Protein AF-A0A094HUU3-F1 (afdb_monomer_lite)

Sequence (252 aa):
MIAAQILAAASLLFASRASAADTISKGSGFGTYYYDIAQVDACGTSFSAQNQGTVMCSHTGVLPLTEINSNNIVAMNNTELRADLAQYCGKRVVVSVDGVKSDLPLFIGDGCQRCGSGDANAKTWNAQGAPGLDFSYSVLNELAGDTAITRAAHLSNEDQSVNDIHDILKAYYKVALKRYMDNVVLQAVERIYMGSIVPVRAISPEYVGTLSDTELADIAAESYASSSTRAKIGYKLQRLNKALNLVETIPI

Foldseek 3Di:
DDDDDDDDDDDPPPPPPPDPPDDLDDADWDEAAQADLVCQDDPNDGRVVVQQAFAPLDPDDTDRVNRVVDQQEKAAAQVVCVVDVPSAFQDFDWDDDPNRIDPRRHGHTHHDNQLPADDRPDPDDDPNHINYMYGHPVVVCVNVVNCPVVVVVPDDPVRVVVVVVVVVVVVVVVVVVVVVVVCCCVVPCCPPDVHPDHDVCCDDPVNVVPDDPVRCCVVPNDDPVRVVVVVVVVVVVVVVVVVVVVVVPDDD

Structure (mmCIF, N/CA/C/O backbone):
data_AF-A0A094HUU3-F1
#
_entry.id   AF-A0A094HUU3-F1
#
loop_
_atom_site.group_PDB
_atom_site.id
_atom_site.type_symbol
_atom_site.label_atom_id
_atom_site.label_alt_id
_atom_site.label_comp_id
_atom_site.label_asym_id
_atom_site.label_entity_id
_atom_site.label_seq_id
_atom_site.pdbx_PDB_ins_code
_atom_site.Cartn_x
_atom_site.Cartn_y
_atom_site.Cartn_z
_atom_site.occupancy
_atom_site.B_iso_or_equiv
_atom_site.auth_seq_id
_atom_site.auth_comp_id
_atom_site.auth_asym_id
_atom_site.auth_atom_id
_atom_site.pdbx_PDB_model_num
ATOM 1 N N . MET A 1 1 ? 75.808 -22.638 1.536 1.00 33.62 1 MET A N 1
ATOM 2 C CA . MET A 1 1 ? 75.222 -23.068 0.245 1.00 33.62 1 MET A CA 1
ATOM 3 C C . MET A 1 1 ? 74.141 -24.090 0.575 1.00 33.62 1 MET A C 1
ATOM 5 O O . MET A 1 1 ? 74.488 -25.163 1.035 1.00 33.62 1 MET A O 1
ATOM 9 N N . ILE A 1 2 ? 72.926 -23.620 0.871 1.00 37.91 2 ILE A N 1
ATOM 10 C CA . ILE A 1 2 ? 71.732 -23.579 -0.006 1.00 37.91 2 ILE A CA 1
ATOM 11 C C . ILE A 1 2 ? 71.258 -24.980 -0.412 1.00 37.91 2 ILE A C 1
ATOM 13 O O . ILE A 1 2 ? 71.886 -25.609 -1.252 1.00 37.91 2 ILE A O 1
ATOM 17 N N . ALA A 1 3 ? 70.096 -25.383 0.106 1.00 34.97 3 ALA A N 1
ATOM 18 C CA . ALA A 1 3 ? 68.936 -25.712 -0.727 1.00 34.97 3 ALA A CA 1
ATOM 19 C C . ALA A 1 3 ? 67.672 -25.726 0.147 1.00 34.97 3 ALA A C 1
ATOM 21 O O . ALA A 1 3 ? 67.509 -26.569 1.026 1.00 34.97 3 ALA A O 1
ATOM 22 N N . ALA A 1 4 ? 66.820 -24.727 -0.077 1.00 38.69 4 ALA A N 1
ATOM 23 C CA . ALA A 1 4 ? 65.506 -24.588 0.526 1.00 38.69 4 ALA A CA 1
ATOM 24 C C . ALA A 1 4 ? 64.512 -25.566 -0.120 1.00 38.69 4 ALA A C 1
ATOM 26 O O . ALA A 1 4 ? 64.556 -25.811 -1.325 1.00 38.69 4 ALA A O 1
ATOM 27 N N . GLN A 1 5 ? 63.612 -26.100 0.701 1.00 44.50 5 GLN A N 1
ATOM 28 C CA . GLN A 1 5 ? 62.452 -26.877 0.280 1.00 44.50 5 GLN A CA 1
ATOM 29 C C . GLN A 1 5 ? 61.422 -25.956 -0.389 1.00 44.50 5 GLN A C 1
ATOM 31 O O . GLN A 1 5 ? 61.137 -24.878 0.129 1.00 44.50 5 GLN A O 1
ATOM 36 N N . ILE A 1 6 ? 60.816 -26.402 -1.491 1.00 43.66 6 ILE A N 1
ATOM 37 C CA . ILE A 1 6 ? 59.579 -25.816 -2.022 1.00 43.66 6 ILE A CA 1
ATOM 38 C C . ILE A 1 6 ? 58.578 -26.953 -2.230 1.00 43.66 6 ILE A C 1
ATOM 40 O O . ILE A 1 6 ? 58.778 -27.839 -3.059 1.00 43.66 6 ILE A O 1
ATOM 44 N N . LEU A 1 7 ? 57.518 -26.922 -1.423 1.00 41.66 7 LEU A N 1
ATOM 45 C CA . LEU A 1 7 ? 56.320 -27.742 -1.554 1.00 41.66 7 LEU A CA 1
ATOM 46 C C . LEU A 1 7 ? 55.581 -27.373 -2.847 1.00 41.66 7 LEU A C 1
ATOM 48 O O . LEU A 1 7 ? 55.279 -26.204 -3.085 1.00 41.66 7 LEU A O 1
ATOM 52 N N . ALA A 1 8 ? 55.253 -28.376 -3.658 1.00 39.62 8 ALA A N 1
ATOM 53 C CA . ALA A 1 8 ? 54.350 -28.223 -4.789 1.00 39.62 8 ALA A CA 1
ATOM 54 C C . ALA A 1 8 ? 52.917 -28.010 -4.272 1.00 39.62 8 ALA A C 1
ATOM 56 O O . ALA A 1 8 ? 52.289 -28.933 -3.753 1.00 39.62 8 ALA A O 1
ATOM 57 N N . ALA A 1 9 ? 52.398 -26.790 -4.404 1.00 41.75 9 ALA A N 1
ATOM 58 C CA . ALA A 1 9 ? 50.981 -26.514 -4.224 1.00 41.75 9 ALA A CA 1
ATOM 59 C C . ALA A 1 9 ? 50.228 -26.984 -5.476 1.00 41.75 9 ALA A C 1
ATOM 61 O O . ALA A 1 9 ? 50.433 -26.462 -6.571 1.00 41.75 9 ALA A O 1
ATOM 62 N N . ALA A 1 10 ? 49.368 -27.989 -5.316 1.00 44.59 10 ALA A N 1
ATOM 63 C CA . ALA A 1 10 ? 48.417 -28.386 -6.341 1.00 44.59 10 ALA A CA 1
ATOM 64 C C . ALA A 1 10 ? 47.369 -27.276 -6.495 1.00 44.59 10 ALA A C 1
ATOM 66 O O . ALA A 1 10 ? 46.523 -27.069 -5.625 1.00 44.59 10 ALA A O 1
ATOM 67 N N . SER A 1 11 ? 47.445 -26.543 -7.600 1.00 44.28 11 SER A N 1
ATOM 68 C CA . SER A 1 11 ? 46.451 -25.549 -7.988 1.00 44.28 11 SER A CA 1
ATOM 69 C C . SER A 1 11 ? 45.116 -26.247 -8.265 1.00 44.28 11 SER A C 1
ATOM 71 O O . SER A 1 11 ? 44.925 -26.834 -9.330 1.00 44.28 11 SER A O 1
ATOM 73 N N . LEU A 1 12 ? 44.174 -26.188 -7.319 1.00 46.75 12 LEU A N 1
ATOM 74 C CA . LEU A 1 12 ? 42.768 -26.467 -7.604 1.00 46.75 12 LEU A CA 1
ATOM 75 C C . LEU A 1 12 ? 42.237 -25.353 -8.513 1.00 46.75 12 LEU A C 1
ATOM 77 O O . LEU A 1 12 ? 41.881 -24.266 -8.062 1.00 46.75 12 LEU A O 1
ATOM 81 N N . LEU A 1 13 ? 42.192 -25.632 -9.814 1.00 44.94 13 LEU A N 1
ATOM 82 C CA . LEU A 1 13 ? 41.410 -24.863 -10.771 1.00 44.94 13 LEU A CA 1
ATOM 83 C C . LEU A 1 13 ? 39.926 -25.048 -10.429 1.00 44.94 13 LEU A C 1
ATOM 85 O O . LEU A 1 13 ? 39.299 -26.027 -10.832 1.00 44.94 13 LEU A O 1
ATOM 89 N N . PHE A 1 14 ? 39.355 -24.102 -9.684 1.00 49.47 14 PHE A N 1
ATOM 90 C CA . PHE A 1 14 ? 37.909 -23.909 -9.655 1.00 49.47 14 PHE A CA 1
ATOM 91 C C . PHE A 1 14 ? 37.483 -23.440 -11.046 1.00 49.47 14 PHE A C 1
ATOM 93 O O . PHE A 1 14 ? 37.514 -22.253 -11.361 1.00 49.47 14 PHE A O 1
ATOM 100 N N . ALA A 1 15 ? 37.108 -24.388 -11.903 1.00 48.59 15 ALA A N 1
ATOM 101 C CA . ALA A 1 15 ? 36.342 -24.082 -13.096 1.00 48.59 15 ALA A CA 1
ATOM 102 C C . ALA A 1 15 ? 34.980 -23.550 -12.634 1.00 48.59 15 ALA A C 1
ATOM 104 O O . ALA A 1 15 ? 34.074 -24.316 -12.300 1.00 48.59 15 ALA A O 1
ATOM 105 N N . SER A 1 16 ? 34.846 -22.227 -12.575 1.00 47.50 16 SER A N 1
ATOM 106 C CA . SER A 1 16 ? 33.557 -21.562 -12.485 1.00 47.50 16 SER A CA 1
ATOM 107 C C . SER A 1 16 ? 32.769 -21.933 -13.736 1.00 47.50 16 SER A C 1
ATOM 109 O O . SER A 1 16 ? 32.926 -21.354 -14.809 1.00 47.50 16 SER A O 1
ATOM 111 N N . ARG A 1 17 ? 31.907 -22.946 -13.617 1.00 44.66 17 ARG A N 1
ATOM 112 C CA . ARG A 1 17 ? 30.799 -23.098 -14.552 1.00 44.66 17 ARG A CA 1
ATOM 113 C C . ARG A 1 17 ? 29.932 -21.860 -14.363 1.00 44.66 17 ARG A C 1
ATOM 115 O O . ARG A 1 17 ? 29.162 -21.780 -13.410 1.00 44.66 17 ARG A O 1
ATOM 122 N N . ALA A 1 18 ? 30.113 -20.871 -15.233 1.00 44.47 18 ALA A N 1
ATOM 123 C CA . ALA A 1 18 ? 29.123 -19.835 -15.445 1.00 44.47 18 ALA A CA 1
ATOM 124 C C . ALA A 1 18 ? 27.873 -20.548 -15.969 1.00 44.47 18 ALA A C 1
ATOM 126 O O . ALA A 1 18 ? 27.742 -20.808 -17.163 1.00 44.47 18 ALA A O 1
ATOM 127 N N . SER A 1 19 ? 27.007 -20.971 -15.051 1.00 51.38 19 SER A N 1
ATOM 128 C CA . SER A 1 19 ? 25.662 -21.405 -15.399 1.00 51.38 19 SER A CA 1
ATOM 129 C C . SER A 1 19 ? 25.018 -20.211 -16.087 1.00 51.38 19 SER A C 1
ATOM 131 O O . SER A 1 19 ? 24.965 -19.126 -15.501 1.00 51.38 19 SER A O 1
ATOM 133 N N . ALA A 1 20 ? 24.611 -20.370 -17.346 1.00 52.41 20 ALA A N 1
ATOM 134 C CA . ALA A 1 20 ? 23.770 -19.375 -17.987 1.00 52.41 20 ALA A CA 1
ATOM 135 C C . ALA A 1 20 ? 22.577 -19.149 -17.050 1.00 52.41 20 ALA A C 1
ATOM 137 O O . ALA A 1 20 ? 21.928 -20.108 -16.638 1.00 52.41 20 ALA A O 1
ATOM 138 N N . ALA A 1 21 ? 22.359 -17.908 -16.615 1.00 63.12 21 ALA A N 1
ATOM 139 C CA . ALA A 1 21 ? 21.169 -17.595 -15.844 1.00 63.12 21 ALA A CA 1
ATOM 140 C C . ALA A 1 21 ? 19.973 -17.851 -16.766 1.00 63.12 21 ALA A C 1
ATOM 142 O O . ALA A 1 21 ? 19.792 -17.128 -17.749 1.00 63.12 21 ALA A O 1
ATOM 143 N N . ASP A 1 22 ? 19.213 -18.908 -16.490 1.00 81.06 22 ASP A N 1
ATOM 144 C CA . ASP A 1 22 ? 18.046 -19.249 -17.292 1.00 81.06 22 ASP A CA 1
ATOM 145 C C . ASP A 1 22 ? 17.054 -18.084 -17.249 1.00 81.06 22 ASP A C 1
ATOM 147 O O . ASP A 1 22 ? 16.660 -17.591 -16.189 1.00 81.06 22 ASP A O 1
ATOM 151 N N . THR A 1 23 ? 16.684 -17.598 -18.433 1.00 89.12 23 THR A N 1
ATOM 152 C CA . THR A 1 23 ? 15.674 -16.549 -18.562 1.00 89.12 23 THR A CA 1
ATOM 153 C C . THR A 1 23 ? 14.310 -17.176 -18.308 1.00 89.12 23 THR A C 1
ATOM 155 O O . THR A 1 23 ? 13.785 -17.880 -19.164 1.00 89.12 23 THR A O 1
ATOM 158 N N . ILE A 1 24 ? 13.741 -16.921 -17.130 1.00 91.00 24 ILE A N 1
ATOM 159 C CA . ILE A 1 24 ? 12.441 -17.481 -16.727 1.00 91.00 24 ILE A CA 1
ATOM 160 C C . ILE A 1 24 ? 11.243 -16.756 -17.357 1.00 91.00 24 ILE A C 1
ATOM 162 O O . ILE A 1 24 ? 10.154 -17.313 -17.425 1.00 91.00 24 ILE A O 1
ATOM 166 N N . SER A 1 25 ? 11.431 -15.506 -17.791 1.00 88.81 25 SER A N 1
ATOM 167 C CA . SER A 1 25 ? 10.432 -14.700 -18.495 1.00 88.81 25 SER A CA 1
ATOM 168 C C . SER A 1 25 ? 11.117 -13.555 -19.244 1.00 88.81 25 SER A C 1
ATOM 170 O O . SER A 1 25 ? 12.156 -13.052 -18.808 1.00 88.81 25 SER A O 1
ATOM 172 N N . LYS A 1 26 ? 10.552 -13.153 -20.386 1.00 89.94 26 LYS A N 1
ATOM 173 C CA . LYS A 1 26 ? 11.024 -12.032 -21.207 1.00 89.94 26 LYS A CA 1
ATOM 174 C C . LYS A 1 26 ? 9.839 -11.377 -21.905 1.00 89.94 26 LYS A C 1
ATOM 176 O O . LYS A 1 26 ? 8.991 -12.070 -22.458 1.00 89.94 26 LYS A O 1
ATOM 181 N N . GLY A 1 27 ? 9.831 -10.050 -21.949 1.00 88.31 27 GLY A N 1
ATOM 182 C CA . GLY A 1 27 ? 8.809 -9.281 -22.647 1.00 88.31 27 GLY A CA 1
ATOM 183 C C . GLY A 1 27 ? 9.253 -7.850 -22.924 1.00 88.31 27 GLY A C 1
ATOM 184 O O . GLY A 1 27 ? 10.372 -7.456 -22.592 1.00 88.31 27 GLY A O 1
ATOM 185 N N . SER A 1 28 ? 8.359 -7.089 -23.543 1.00 87.12 28 SER A N 1
ATOM 186 C CA . SER A 1 28 ? 8.445 -5.636 -23.684 1.00 87.12 28 SER A CA 1
ATOM 187 C C . SER A 1 28 ? 7.193 -5.011 -23.088 1.00 87.12 28 SER A C 1
ATOM 189 O O . SER A 1 28 ? 6.139 -5.641 -23.082 1.00 87.12 28 SER A O 1
ATOM 191 N N . GLY A 1 29 ? 7.302 -3.777 -22.618 1.00 88.69 29 GLY A N 1
ATOM 192 C CA . GLY A 1 29 ? 6.184 -3.085 -22.002 1.00 88.69 29 GLY A CA 1
ATOM 193 C C . GLY A 1 29 ? 6.575 -1.693 -21.541 1.00 88.69 29 GLY A C 1
ATOM 194 O O . GLY A 1 29 ? 7.648 -1.190 -21.883 1.00 88.69 29 GLY A O 1
ATOM 195 N N . PHE A 1 30 ? 5.701 -1.090 -20.749 1.00 87.88 30 PHE A N 1
ATOM 196 C CA . PHE A 1 30 ? 5.912 0.239 -20.192 1.00 87.88 30 PHE A CA 1
ATOM 197 C C . PHE A 1 30 ? 6.455 0.145 -18.766 1.00 87.88 30 PHE A C 1
ATOM 199 O O . PHE A 1 30 ? 6.010 -0.686 -17.978 1.00 87.88 30 PHE A O 1
ATOM 206 N N . GLY A 1 31 ? 7.419 0.999 -18.431 1.00 89.00 31 GLY A N 1
ATOM 207 C CA . GLY A 1 31 ? 7.846 1.196 -17.049 1.00 89.00 31 GLY A CA 1
ATOM 208 C C . GLY A 1 31 ? 7.048 2.326 -16.410 1.00 89.00 31 GLY A C 1
ATOM 209 O O . GLY A 1 31 ? 6.968 3.402 -17.005 1.00 89.00 31 GLY A O 1
ATOM 210 N N . THR A 1 32 ? 6.479 2.114 -15.223 1.00 88.88 32 THR A N 1
ATOM 211 C CA . THR A 1 32 ? 5.950 3.214 -14.398 1.00 88.88 32 THR A CA 1
ATOM 212 C C . THR A 1 32 ? 6.539 3.182 -12.987 1.00 88.88 32 THR A C 1
ATOM 214 O O . THR A 1 32 ? 7.487 2.439 -12.731 1.00 88.88 32 THR A O 1
ATOM 217 N N . TYR A 1 33 ? 6.085 4.061 -12.096 1.00 91.75 33 TYR A N 1
ATOM 218 C CA . TYR A 1 33 ? 6.618 4.183 -10.740 1.00 91.75 33 TYR A CA 1
ATOM 219 C C . TYR A 1 33 ? 5.485 4.210 -9.717 1.00 91.75 33 TYR A C 1
ATOM 221 O O . TYR A 1 33 ? 4.406 4.735 -9.994 1.00 91.75 33 TYR A O 1
ATOM 229 N N . TYR A 1 34 ? 5.741 3.672 -8.524 1.00 92.31 34 TYR A N 1
ATOM 230 C CA . TYR A 1 34 ? 4.724 3.605 -7.465 1.00 92.31 34 TYR A CA 1
ATOM 231 C C . TYR A 1 34 ? 5.221 3.996 -6.069 1.00 92.31 34 TYR A C 1
ATOM 233 O O . TYR A 1 34 ? 4.403 4.272 -5.189 1.00 92.31 34 TYR A O 1
ATOM 241 N N . TYR A 1 35 ? 6.537 4.046 -5.865 1.00 95.31 35 TYR A N 1
ATOM 242 C CA . TYR A 1 35 ? 7.151 4.340 -4.574 1.00 95.31 35 TYR A CA 1
ATOM 243 C C . TYR A 1 35 ? 8.515 5.015 -4.754 1.00 95.31 35 TYR A C 1
ATOM 245 O O . TYR A 1 35 ? 9.070 5.010 -5.849 1.00 95.31 35 TYR A O 1
ATOM 253 N N . ASP A 1 36 ? 9.060 5.582 -3.683 1.00 95.81 36 ASP A N 1
ATOM 254 C CA . ASP A 1 36 ? 10.486 5.897 -3.552 1.00 95.81 36 ASP A CA 1
ATOM 255 C C . ASP A 1 36 ? 10.762 6.264 -2.094 1.00 95.81 36 ASP A C 1
ATOM 257 O O . ASP A 1 36 ? 10.096 7.139 -1.532 1.00 95.81 36 ASP A O 1
ATOM 261 N N . ILE A 1 37 ? 11.711 5.584 -1.456 1.00 94.62 37 ILE A N 1
ATOM 262 C CA . ILE A 1 37 ? 11.995 5.801 -0.029 1.00 94.62 37 ILE A CA 1
ATOM 263 C C . ILE A 1 37 ? 12.991 6.937 0.223 1.00 94.62 37 ILE A C 1
ATOM 265 O O . ILE A 1 37 ? 13.042 7.457 1.336 1.00 94.62 37 ILE A O 1
ATOM 269 N N . ALA A 1 38 ? 13.770 7.330 -0.789 1.00 93.06 38 ALA A N 1
ATOM 270 C CA . ALA A 1 38 ? 14.741 8.416 -0.689 1.00 93.06 38 ALA A CA 1
ATOM 271 C C . ALA A 1 38 ? 14.128 9.742 -1.159 1.00 93.06 38 ALA A C 1
ATOM 273 O O . ALA A 1 38 ? 14.249 10.763 -0.484 1.00 93.06 38 ALA A O 1
ATOM 274 N N . GLN A 1 39 ? 13.425 9.717 -2.291 1.00 91.94 39 GLN A N 1
ATOM 275 C CA . GLN A 1 39 ? 12.726 10.858 -2.869 1.00 91.94 39 GLN A CA 1
ATOM 276 C C . GLN A 1 39 ? 11.212 10.709 -2.688 1.00 91.94 39 GLN A C 1
ATOM 278 O O . GLN A 1 39 ? 10.471 10.446 -3.631 1.00 91.94 39 GLN A O 1
ATOM 283 N N . VAL A 1 40 ? 10.755 10.894 -1.448 1.00 90.56 40 VAL A N 1
ATOM 284 C CA . VAL A 1 40 ? 9.354 10.659 -1.060 1.00 90.56 40 VAL A CA 1
ATOM 285 C C . VAL A 1 40 ? 8.373 11.582 -1.788 1.00 90.56 40 VAL A C 1
ATOM 287 O O . VAL A 1 40 ? 7.240 11.178 -2.028 1.00 90.56 40 VAL A O 1
ATOM 290 N N . ASP A 1 41 ? 8.788 12.789 -2.170 1.00 88.88 41 ASP A N 1
ATOM 291 C CA . ASP A 1 41 ? 7.955 13.729 -2.919 1.00 88.88 41 ASP A CA 1
ATOM 292 C C . ASP A 1 41 ? 8.534 13.950 -4.326 1.00 88.88 41 ASP A C 1
ATOM 294 O O . ASP A 1 41 ? 9.639 14.475 -4.497 1.00 88.88 41 ASP A O 1
ATOM 298 N N . ALA A 1 42 ? 7.785 13.544 -5.354 1.00 82.31 42 ALA A N 1
ATOM 299 C CA . ALA A 1 42 ? 8.175 13.670 -6.757 1.00 82.31 42 ALA A CA 1
ATOM 300 C C . ALA A 1 42 ? 6.945 13.784 -7.670 1.00 82.31 42 ALA A C 1
ATOM 302 O O . ALA A 1 42 ? 5.890 13.216 -7.390 1.00 82.31 42 ALA A O 1
ATOM 303 N N . CYS A 1 43 ? 7.073 14.517 -8.783 1.00 75.50 43 CYS A N 1
ATOM 304 C CA . CYS A 1 43 ? 6.016 14.650 -9.799 1.00 75.50 43 CYS A CA 1
ATOM 305 C C . CYS A 1 43 ? 4.637 15.048 -9.227 1.00 75.50 43 CYS A C 1
ATOM 307 O O . CYS A 1 43 ? 3.614 14.476 -9.593 1.00 75.50 43 CYS A O 1
ATOM 309 N N . GLY A 1 44 ? 4.605 15.990 -8.277 1.00 75.38 44 GLY A N 1
ATOM 310 C CA . GLY A 1 44 ? 3.359 16.445 -7.640 1.00 75.38 44 GLY A CA 1
ATOM 311 C C . GLY A 1 44 ? 2.675 15.403 -6.741 1.00 75.38 44 GLY A C 1
ATOM 312 O O . GLY A 1 44 ? 1.570 15.642 -6.261 1.00 75.38 44 GLY A O 1
ATOM 313 N N . THR A 1 45 ? 3.321 14.261 -6.492 1.00 77.25 45 THR A N 1
ATOM 314 C CA . THR A 1 45 ? 2.825 13.168 -5.653 1.00 77.25 45 THR A CA 1
ATOM 315 C C . THR A 1 45 ? 3.753 12.948 -4.459 1.00 77.25 45 THR A C 1
ATOM 317 O O . THR A 1 45 ? 4.965 13.111 -4.562 1.00 77.25 45 THR A O 1
ATOM 320 N N . SER A 1 46 ? 3.170 12.555 -3.324 1.00 89.81 46 SER A N 1
ATOM 321 C CA . SER A 1 46 ? 3.907 12.052 -2.162 1.00 89.81 46 SER A CA 1
ATOM 322 C C . SER A 1 46 ? 3.742 10.537 -2.073 1.00 89.81 46 SER A C 1
ATOM 324 O O . SER A 1 46 ? 2.609 10.048 -2.083 1.00 89.81 46 SER A O 1
ATOM 326 N N . PHE A 1 47 ? 4.851 9.810 -1.953 1.00 92.25 47 PHE A N 1
ATOM 327 C CA . PHE A 1 47 ? 4.912 8.360 -1.749 1.00 92.25 47 PHE A CA 1
ATOM 328 C C . PHE A 1 47 ? 4.816 7.962 -0.273 1.00 92.25 47 PHE A C 1
ATOM 330 O O . PHE A 1 47 ? 4.902 6.783 0.058 1.00 92.25 47 PHE A O 1
ATOM 337 N N . SER A 1 48 ? 4.633 8.924 0.636 1.00 91.50 48 SER A N 1
ATOM 338 C CA . SER A 1 48 ? 4.602 8.686 2.085 1.00 91.50 48 SER A CA 1
ATOM 339 C C . SER A 1 48 ? 3.607 7.602 2.509 1.00 91.50 48 SER A C 1
ATOM 341 O O . SER A 1 48 ? 3.909 6.832 3.415 1.00 91.50 48 SER A O 1
ATOM 343 N N . ALA A 1 49 ? 2.450 7.504 1.847 1.00 89.44 49 ALA A N 1
ATOM 344 C CA . ALA A 1 49 ? 1.466 6.455 2.110 1.00 89.44 49 ALA A CA 1
ATOM 345 C C . ALA A 1 49 ? 1.849 5.118 1.455 1.00 89.44 49 ALA A C 1
ATOM 347 O O . ALA A 1 49 ? 1.747 4.070 2.086 1.00 89.44 49 ALA A O 1
ATOM 348 N N . GLN A 1 50 ? 2.310 5.155 0.204 1.00 89.75 50 GLN A N 1
ATOM 349 C CA . GLN A 1 50 ? 2.713 3.983 -0.574 1.00 89.75 50 GLN A CA 1
ATOM 350 C C . GLN A 1 50 ? 3.893 3.268 0.083 1.00 89.75 50 GLN A C 1
ATOM 352 O O . GLN A 1 50 ? 3.886 2.047 0.182 1.00 89.75 50 GLN A O 1
ATOM 357 N N . ASN A 1 51 ? 4.850 4.023 0.624 1.00 93.50 51 ASN A N 1
ATOM 358 C CA . ASN A 1 51 ? 6.031 3.489 1.295 1.00 93.50 51 ASN A CA 1
ATOM 359 C C . ASN A 1 51 ? 5.699 2.713 2.588 1.00 93.50 51 ASN A C 1
ATOM 361 O O . ASN A 1 51 ? 6.511 1.910 3.039 1.00 93.50 51 ASN A O 1
ATOM 365 N N . GLN A 1 52 ? 4.516 2.922 3.180 1.00 91.44 52 GLN A N 1
ATOM 366 C CA . GLN A 1 52 ? 4.028 2.135 4.324 1.00 91.44 52 GLN A CA 1
ATOM 367 C C . GLN A 1 52 ? 3.358 0.820 3.891 1.00 91.44 52 GLN A C 1
ATOM 369 O O . GLN A 1 52 ? 3.003 -0.004 4.733 1.00 91.44 52 GLN A O 1
ATOM 374 N N . GLY A 1 53 ? 3.146 0.628 2.587 1.00 87.94 53 GLY A N 1
ATOM 375 C CA . GLY A 1 53 ? 2.624 -0.605 2.017 1.00 87.94 53 GLY A CA 1
ATOM 376 C C . GLY A 1 53 ? 3.646 -1.733 2.099 1.00 87.94 53 GLY A C 1
ATOM 377 O O . GLY A 1 53 ? 4.847 -1.520 1.928 1.00 87.94 53 GLY A O 1
ATOM 378 N N . THR A 1 54 ? 3.155 -2.940 2.364 1.00 90.31 54 THR A N 1
ATOM 379 C CA . THR A 1 54 ? 3.976 -4.150 2.425 1.00 90.31 54 THR A CA 1
ATOM 380 C C . THR A 1 54 ? 4.156 -4.751 1.044 1.00 90.31 54 THR A C 1
ATOM 382 O O . THR A 1 54 ? 3.187 -4.815 0.288 1.00 90.31 54 THR A O 1
ATOM 385 N N . VAL A 1 55 ? 5.341 -5.283 0.756 1.00 91.50 55 VAL A N 1
ATOM 386 C CA . VAL A 1 55 ? 5.582 -5.980 -0.513 1.00 91.50 55 VAL A CA 1
ATOM 387 C C . VAL A 1 55 ? 5.098 -7.427 -0.473 1.00 91.50 55 VAL A C 1
ATOM 389 O O . VAL A 1 55 ? 5.146 -8.091 0.567 1.00 91.50 55 VAL A O 1
ATOM 392 N N . MET A 1 56 ? 4.678 -7.943 -1.626 1.00 91.56 56 MET A N 1
ATOM 393 C CA . MET A 1 56 ? 4.184 -9.314 -1.748 1.00 91.56 56 MET A CA 1
ATOM 394 C C . MET A 1 56 ? 5.242 -10.390 -1.455 1.00 91.56 56 MET A C 1
ATOM 396 O O . MET A 1 56 ? 4.928 -11.404 -0.835 1.00 91.56 56 MET A O 1
ATOM 400 N N . CYS A 1 57 ? 6.492 -10.192 -1.876 1.00 91.12 57 CYS A N 1
ATOM 401 C CA . CYS A 1 57 ? 7.562 -11.187 -1.754 1.00 91.12 57 CYS A CA 1
ATOM 402 C C . CYS A 1 57 ? 8.236 -11.223 -0.376 1.00 91.12 57 CYS A C 1
ATOM 404 O O . CYS A 1 57 ? 9.456 -11.374 -0.288 1.00 91.12 57 CYS A O 1
ATOM 406 N N . SER A 1 58 ? 7.470 -11.104 0.710 1.00 80.50 58 SER A N 1
ATOM 407 C CA . SER A 1 58 ? 8.022 -11.285 2.049 1.00 80.50 58 SER A CA 1
ATOM 408 C C . SER A 1 58 ? 7.735 -12.678 2.610 1.00 80.50 58 SER A C 1
ATOM 410 O O . SER A 1 58 ? 6.610 -13.002 2.983 1.00 80.50 58 SER A O 1
ATOM 412 N N . HIS A 1 59 ? 8.775 -13.511 2.694 1.00 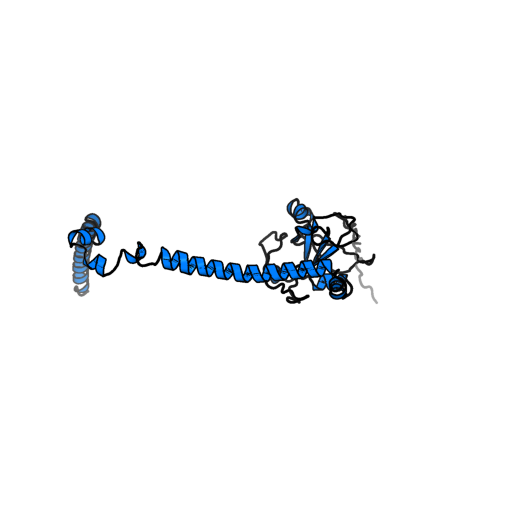66.75 59 HIS A N 1
ATOM 413 C CA . HIS A 1 59 ? 8.659 -14.914 3.110 1.00 66.75 59 HIS A CA 1
ATOM 414 C C . HIS A 1 59 ? 8.612 -15.131 4.632 1.00 66.75 59 HIS A C 1
ATOM 416 O O . HIS A 1 59 ? 8.189 -16.198 5.072 1.00 66.75 59 HIS A O 1
ATOM 422 N N . THR A 1 60 ? 9.046 -14.161 5.444 1.00 62.53 60 THR A N 1
ATOM 423 C CA . THR A 1 60 ? 9.197 -14.340 6.906 1.00 62.53 60 THR A CA 1
ATOM 424 C C . THR A 1 60 ? 8.558 -13.236 7.754 1.00 62.53 60 THR A C 1
ATOM 426 O O . THR A 1 60 ? 8.603 -13.318 8.978 1.00 62.53 60 THR A O 1
ATOM 429 N N . GLY A 1 61 ? 7.927 -12.234 7.134 1.00 69.00 61 GLY A N 1
ATOM 430 C CA . GLY A 1 61 ? 7.173 -11.181 7.823 1.00 69.00 61 GLY A CA 1
ATOM 431 C C . GLY A 1 61 ? 6.941 -9.985 6.910 1.00 69.00 61 GLY A C 1
ATOM 432 O O . GLY A 1 61 ? 7.893 -9.472 6.340 1.00 69.00 61 GLY A O 1
ATOM 433 N N . VAL A 1 62 ? 5.696 -9.555 6.717 1.00 75.81 62 VAL A N 1
ATOM 434 C CA . VAL A 1 62 ? 5.372 -8.456 5.794 1.00 75.81 62 VAL A CA 1
ATOM 435 C C . VAL A 1 62 ? 6.089 -7.166 6.214 1.00 75.81 62 VAL A C 1
ATOM 437 O O . VAL A 1 62 ? 5.758 -6.577 7.237 1.00 75.81 62 VAL A O 1
ATOM 440 N N . LEU A 1 63 ? 7.106 -6.758 5.449 1.00 80.75 63 LEU A N 1
ATOM 441 C CA . LEU A 1 63 ? 7.847 -5.524 5.701 1.00 80.75 63 LEU A CA 1
ATOM 442 C C . LEU A 1 63 ? 7.284 -4.416 4.810 1.00 80.75 63 LEU A C 1
ATOM 444 O O . LEU A 1 63 ? 7.080 -4.661 3.612 1.00 80.75 63 LEU A O 1
ATOM 448 N N . PRO A 1 64 ? 7.039 -3.213 5.354 1.00 86.06 64 PRO A N 1
ATOM 449 C CA . PRO A 1 64 ? 6.762 -2.051 4.528 1.00 86.06 64 PRO A CA 1
ATOM 450 C C . PRO A 1 64 ? 7.995 -1.683 3.689 1.00 86.06 64 PRO A C 1
ATOM 452 O O . PRO A 1 64 ? 9.132 -1.991 4.056 1.00 86.06 64 PRO A O 1
ATOM 455 N N . LEU A 1 65 ? 7.786 -0.992 2.568 1.00 86.75 65 LEU A N 1
ATOM 456 C CA . LEU A 1 65 ? 8.874 -0.534 1.688 1.00 86.75 65 LEU A CA 1
ATOM 457 C C . LEU A 1 65 ? 9.916 0.323 2.429 1.00 86.75 65 LEU A C 1
ATOM 459 O O . LEU A 1 65 ? 11.107 0.234 2.128 1.00 86.75 65 LEU A O 1
ATOM 463 N N . THR A 1 66 ? 9.493 1.092 3.437 1.00 85.69 66 THR A N 1
ATOM 464 C CA . THR A 1 66 ? 10.392 1.835 4.339 1.00 85.69 66 THR A CA 1
ATOM 465 C C . THR A 1 66 ? 11.371 0.942 5.105 1.00 85.69 66 THR A C 1
ATOM 467 O O . THR A 1 66 ? 12.508 1.350 5.324 1.00 85.69 66 THR A O 1
ATOM 470 N N . GLU A 1 67 ? 10.969 -0.269 5.494 1.00 87.12 67 GLU A N 1
ATOM 471 C CA . GLU A 1 67 ? 11.815 -1.208 6.247 1.00 87.12 67 GLU A CA 1
ATOM 472 C C . GLU A 1 67 ? 12.674 -2.089 5.338 1.00 87.12 67 GLU A C 1
ATOM 474 O O . GLU A 1 67 ? 13.780 -2.471 5.717 1.00 87.12 67 GLU A O 1
ATOM 479 N N . ILE A 1 68 ? 12.215 -2.362 4.113 1.00 88.31 68 ILE A N 1
ATOM 480 C CA . ILE A 1 68 ? 13.036 -3.015 3.078 1.00 88.31 68 ILE A CA 1
ATOM 481 C C . ILE A 1 68 ? 14.257 -2.157 2.736 1.00 88.31 68 ILE A C 1
ATOM 483 O O . ILE A 1 68 ? 15.309 -2.690 2.383 1.00 88.31 68 ILE A O 1
ATOM 487 N N . ASN A 1 69 ? 14.117 -0.833 2.861 1.00 89.69 69 ASN A N 1
ATOM 488 C CA . ASN A 1 69 ? 15.195 0.135 2.703 1.00 89.69 69 ASN A CA 1
ATOM 489 C C . ASN A 1 69 ? 15.928 0.002 1.347 1.00 89.69 69 ASN A C 1
ATOM 491 O O . ASN A 1 69 ? 17.156 0.060 1.267 1.00 89.69 69 ASN A O 1
ATOM 495 N N . SER A 1 70 ? 15.169 -0.218 0.265 1.00 92.81 70 SER A N 1
ATOM 496 C CA . SER A 1 70 ? 15.706 -0.319 -1.094 1.00 92.81 70 SER A CA 1
ATOM 497 C C . SER A 1 70 ? 14.761 0.251 -2.154 1.00 92.81 70 SER A C 1
ATOM 499 O O . SER A 1 70 ? 13.577 -0.081 -2.202 1.00 92.81 70 SER A O 1
ATOM 501 N N . ASN A 1 71 ? 15.317 1.037 -3.076 1.00 96.56 71 ASN A N 1
ATOM 502 C CA . ASN A 1 71 ? 14.634 1.528 -4.279 1.00 96.56 71 ASN A CA 1
ATOM 503 C C . ASN A 1 71 ? 14.695 0.544 -5.467 1.00 96.56 71 ASN A C 1
ATOM 505 O O . ASN A 1 71 ? 14.176 0.831 -6.537 1.00 96.56 71 ASN A O 1
ATOM 509 N N . ASN A 1 72 ? 15.296 -0.635 -5.290 1.00 96.50 72 ASN A N 1
ATOM 510 C CA . ASN A 1 72 ? 15.523 -1.584 -6.385 1.00 96.50 72 ASN A CA 1
ATOM 511 C C . ASN A 1 72 ? 14.454 -2.685 -6.488 1.00 96.50 72 ASN A C 1
ATOM 513 O O . ASN A 1 72 ? 14.672 -3.703 -7.155 1.00 96.50 72 ASN A O 1
ATOM 517 N N . ILE A 1 73 ? 13.320 -2.509 -5.809 1.00 96.25 73 ILE A N 1
ATOM 518 C CA . ILE A 1 73 ? 12.196 -3.435 -5.888 1.00 96.25 73 ILE A CA 1
ATOM 519 C C . ILE A 1 73 ? 11.391 -3.132 -7.145 1.00 96.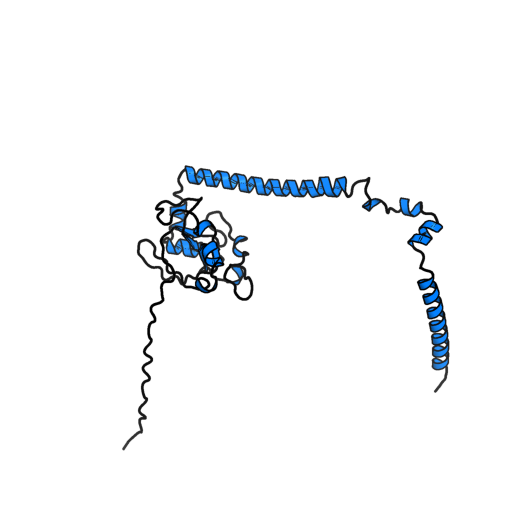25 73 ILE A C 1
ATOM 521 O O . ILE A 1 73 ? 11.045 -1.990 -7.440 1.00 96.25 73 ILE A O 1
ATOM 525 N N . VAL A 1 74 ? 11.095 -4.193 -7.883 1.00 97.19 74 VAL A N 1
ATOM 526 C CA . VAL A 1 74 ? 10.247 -4.165 -9.065 1.00 97.19 74 VAL A CA 1
ATOM 527 C C . VAL A 1 74 ? 8.936 -4.854 -8.737 1.00 97.19 74 VAL A C 1
ATOM 529 O O . VAL A 1 74 ? 8.932 -5.975 -8.210 1.00 97.19 74 VAL A O 1
ATOM 532 N N . ALA A 1 75 ? 7.835 -4.203 -9.096 1.00 95.88 75 ALA A N 1
ATOM 533 C CA . ALA A 1 75 ? 6.527 -4.822 -9.095 1.00 95.88 75 ALA A CA 1
ATOM 534 C C . ALA A 1 75 ? 6.185 -5.356 -10.493 1.00 95.88 75 ALA A C 1
ATOM 536 O O . ALA A 1 75 ? 6.298 -4.649 -11.496 1.00 95.88 75 ALA A O 1
ATOM 537 N N . MET A 1 76 ? 5.781 -6.625 -10.560 1.00 95.19 76 MET A N 1
ATOM 538 C CA . MET A 1 76 ? 5.412 -7.311 -11.807 1.00 95.19 76 MET A CA 1
ATOM 539 C C . MET A 1 76 ? 3.918 -7.643 -11.848 1.00 95.19 76 MET A C 1
ATOM 541 O O . MET A 1 76 ? 3.193 -7.316 -10.916 1.00 95.19 76 MET A O 1
ATOM 545 N N . ASN A 1 77 ? 3.440 -8.325 -12.893 1.00 94.00 77 ASN A N 1
ATOM 546 C CA . ASN A 1 77 ? 2.055 -8.800 -12.968 1.00 94.00 77 ASN A CA 1
ATOM 547 C C . ASN A 1 77 ? 1.633 -9.539 -11.680 1.00 94.00 77 ASN A C 1
ATOM 549 O O . ASN A 1 77 ? 2.101 -10.640 -11.386 1.00 94.00 77 ASN A O 1
ATOM 553 N N . ASN A 1 78 ? 0.706 -8.932 -10.937 1.00 94.12 78 ASN A N 1
ATOM 554 C CA . ASN A 1 78 ? 0.214 -9.434 -9.656 1.00 94.12 78 ASN A CA 1
ATOM 555 C C . ASN A 1 78 ? -0.399 -10.841 -9.757 1.00 94.12 78 ASN A C 1
ATOM 557 O O . ASN A 1 78 ? -0.285 -11.637 -8.830 1.00 94.12 78 ASN A O 1
ATOM 561 N N . THR A 1 79 ? -1.048 -11.165 -10.877 1.00 94.25 79 THR A N 1
ATOM 562 C CA . THR A 1 79 ? -1.681 -12.480 -11.058 1.00 94.25 79 THR A CA 1
ATOM 563 C C . THR A 1 79 ? -0.633 -13.578 -11.213 1.00 94.25 79 THR A C 1
ATOM 565 O O . THR A 1 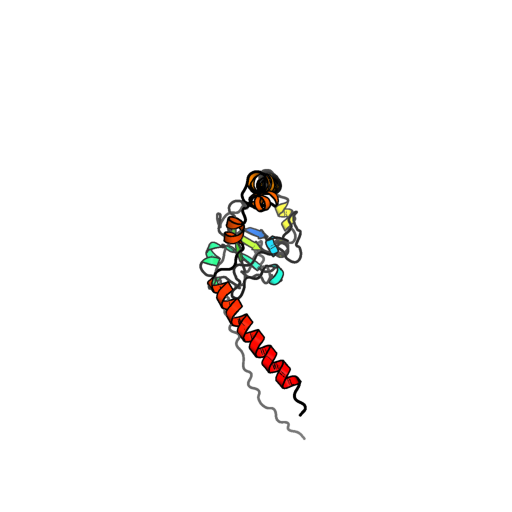79 ? -0.756 -14.627 -10.586 1.00 94.25 79 THR A O 1
ATOM 568 N N . GLU A 1 80 ? 0.419 -13.324 -11.994 1.00 93.88 80 GLU A N 1
ATOM 569 C CA . GLU A 1 80 ? 1.535 -14.261 -12.178 1.00 93.88 80 GLU A CA 1
ATOM 570 C C . GLU A 1 80 ? 2.337 -14.435 -10.890 1.00 93.88 80 GLU A C 1
ATOM 572 O O . GLU A 1 80 ? 2.603 -15.562 -10.477 1.00 93.88 80 GLU A O 1
ATOM 577 N N . LEU A 1 81 ? 2.655 -13.329 -10.209 1.00 94.81 81 LEU A N 1
ATOM 578 C CA . LEU A 1 81 ? 3.413 -13.377 -8.964 1.00 94.81 81 LEU A CA 1
ATOM 579 C C . LEU A 1 81 ? 2.701 -14.219 -7.898 1.00 94.81 81 LEU A C 1
ATOM 581 O O . LEU A 1 81 ? 3.319 -15.060 -7.251 1.00 94.81 81 LEU A O 1
ATOM 585 N N . ARG A 1 82 ? 1.384 -14.034 -7.745 1.00 94.06 82 ARG A N 1
ATOM 586 C CA . ARG A 1 82 ? 0.572 -14.807 -6.793 1.00 94.06 82 ARG A CA 1
ATOM 587 C C . ARG A 1 82 ? 0.425 -16.276 -7.175 1.00 94.06 82 ARG A C 1
ATOM 589 O O . ARG A 1 82 ? 0.171 -17.085 -6.286 1.00 94.06 82 ARG A O 1
ATOM 596 N N . ALA A 1 83 ? 0.532 -16.609 -8.460 1.00 95.75 83 ALA A N 1
ATOM 597 C CA . ALA A 1 83 ? 0.438 -17.989 -8.920 1.00 95.75 83 ALA A CA 1
ATOM 598 C C . ALA A 1 83 ? 1.670 -18.807 -8.506 1.00 95.75 83 ALA A C 1
ATOM 600 O O . ALA A 1 83 ? 1.510 -19.958 -8.106 1.00 95.75 83 ALA A O 1
ATOM 601 N N . ASP A 1 84 ? 2.870 -18.213 -8.544 1.00 94.81 84 ASP A N 1
ATOM 602 C CA . ASP A 1 84 ? 4.101 -18.876 -8.101 1.00 94.81 84 ASP A CA 1
ATOM 603 C C . ASP A 1 84 ? 5.132 -17.895 -7.513 1.00 94.81 84 ASP A C 1
ATOM 605 O O . ASP A 1 84 ? 6.046 -17.399 -8.178 1.00 94.81 84 ASP A O 1
ATOM 609 N N . LEU A 1 85 ? 5.027 -17.654 -6.205 1.00 93.81 85 LEU A N 1
ATOM 610 C CA . LEU A 1 85 ? 5.970 -16.796 -5.486 1.00 93.81 85 LEU A CA 1
ATOM 611 C C . LEU A 1 85 ? 7.410 -17.332 -5.547 1.00 93.81 85 LEU A C 1
ATOM 613 O O . LEU A 1 85 ? 8.348 -16.543 -5.601 1.00 93.81 85 LEU A O 1
ATOM 617 N N . ALA A 1 86 ? 7.620 -18.652 -5.558 1.00 92.75 86 ALA A N 1
ATOM 618 C CA . ALA A 1 86 ? 8.964 -19.237 -5.559 1.00 92.75 86 ALA A CA 1
ATOM 619 C C . ALA A 1 86 ? 9.670 -19.044 -6.912 1.00 92.75 86 ALA A C 1
ATOM 621 O O . ALA A 1 86 ? 10.892 -18.824 -6.969 1.00 92.75 86 ALA A O 1
ATOM 622 N N . GLN A 1 87 ? 8.899 -19.079 -7.999 1.00 93.69 87 GLN A N 1
ATOM 623 C CA . GLN A 1 87 ? 9.389 -18.806 -9.341 1.00 93.69 87 GLN A CA 1
ATOM 624 C C . GLN A 1 87 ? 9.868 -17.360 -9.477 1.00 93.69 87 GLN A C 1
ATOM 626 O O . GLN A 1 87 ? 10.957 -17.151 -10.010 1.00 93.69 87 GLN A O 1
ATOM 631 N N . TYR A 1 88 ? 9.119 -16.381 -8.962 1.00 95.06 88 TYR A N 1
ATOM 632 C CA . TYR A 1 88 ? 9.358 -14.965 -9.265 1.00 95.06 88 TYR A CA 1
ATOM 633 C C . TYR A 1 88 ? 10.042 -14.164 -8.153 1.00 95.06 88 TYR A C 1
ATOM 635 O O . TYR A 1 88 ? 10.928 -13.361 -8.452 1.00 95.06 88 TYR A O 1
ATOM 643 N N . CYS A 1 89 ? 9.700 -14.375 -6.880 1.00 94.62 89 CYS A N 1
ATOM 644 C CA . CYS A 1 89 ? 10.227 -13.553 -5.792 1.00 94.62 89 CYS A CA 1
ATOM 645 C C . CYS A 1 89 ? 11.757 -13.622 -5.693 1.00 94.62 89 CYS A C 1
ATOM 647 O O . CYS A 1 89 ? 12.372 -14.690 -5.803 1.00 94.62 89 CYS A O 1
ATOM 649 N N . GLY A 1 90 ? 12.378 -12.450 -5.528 1.00 93.19 90 GLY A N 1
ATOM 650 C CA . GLY A 1 90 ? 13.827 -12.277 -5.420 1.00 93.19 90 GLY A CA 1
ATOM 651 C C . GLY A 1 90 ? 14.605 -12.520 -6.717 1.00 93.19 90 GLY A C 1
ATOM 652 O O . GLY A 1 90 ? 15.835 -12.442 -6.715 1.00 93.19 90 GLY A O 1
ATOM 653 N N . LYS A 1 91 ? 13.937 -12.823 -7.838 1.00 95.12 91 LYS A N 1
ATOM 654 C CA . LYS A 1 91 ? 14.623 -12.996 -9.123 1.00 95.12 91 LYS A CA 1
ATOM 655 C C . LYS A 1 91 ? 15.067 -11.650 -9.673 1.00 95.12 91 LYS A C 1
ATOM 657 O O . LYS A 1 91 ? 14.370 -10.644 -9.550 1.00 95.12 91 LYS A O 1
ATOM 662 N N . ARG A 1 92 ? 16.244 -11.658 -10.298 1.00 96.00 92 ARG A N 1
ATOM 663 C CA . ARG A 1 92 ? 16.830 -10.479 -10.933 1.00 96.00 92 ARG A CA 1
ATOM 664 C C . ARG A 1 92 ? 16.003 -10.067 -12.146 1.00 96.00 92 ARG A C 1
ATOM 666 O O . ARG A 1 92 ? 15.715 -10.892 -13.009 1.00 96.00 92 ARG A O 1
ATOM 673 N N . VAL A 1 93 ? 15.725 -8.775 -12.239 1.00 96.44 93 VAL A N 1
ATOM 674 C CA . VAL A 1 93 ? 15.132 -8.138 -13.412 1.00 96.44 93 VAL A CA 1
ATOM 675 C C . VAL A 1 93 ? 16.245 -7.473 -14.209 1.00 96.44 93 VAL A C 1
ATOM 677 O O . VAL A 1 93 ? 17.080 -6.758 -13.660 1.00 96.44 93 VAL A O 1
ATOM 680 N N . VAL A 1 94 ? 16.268 -7.723 -15.515 1.00 95.25 94 VAL A N 1
ATOM 681 C CA . VAL A 1 94 ? 17.163 -7.038 -16.448 1.00 95.25 94 VAL A CA 1
ATOM 682 C C . VAL A 1 94 ? 16.307 -6.177 -17.358 1.00 95.25 94 VAL A C 1
ATOM 684 O O . VAL A 1 94 ? 15.504 -6.701 -18.126 1.00 95.25 94 VAL A O 1
ATOM 687 N N . VAL A 1 95 ? 16.492 -4.863 -17.274 1.00 94.69 95 VAL A N 1
ATOM 688 C CA . VAL A 1 95 ? 15.777 -3.896 -18.110 1.00 94.69 95 VAL A CA 1
ATOM 689 C C . VAL A 1 95 ? 16.701 -3.423 -19.224 1.00 94.69 95 VAL A C 1
ATOM 691 O O . VAL A 1 95 ? 17.902 -3.236 -19.023 1.00 94.69 95 VAL A O 1
ATOM 694 N N . SER A 1 96 ? 16.151 -3.259 -20.424 1.00 92.69 96 SER A N 1
ATOM 695 C CA . SER A 1 96 ? 16.834 -2.591 -21.528 1.00 92.69 96 SER A CA 1
ATOM 696 C C . SER A 1 96 ? 15.927 -1.513 -22.100 1.00 92.69 96 SER A C 1
ATOM 698 O O . SER A 1 96 ? 14.778 -1.798 -22.430 1.00 92.69 96 SER A O 1
ATOM 700 N N . VAL A 1 97 ? 16.444 -0.294 -22.215 1.00 89.69 97 VAL A N 1
ATOM 701 C CA . VAL A 1 97 ? 15.743 0.858 -22.794 1.00 89.69 97 VAL A CA 1
ATOM 702 C C . VAL A 1 97 ? 16.466 1.218 -24.084 1.00 89.69 97 VAL A C 1
ATOM 704 O O . VAL A 1 97 ? 17.691 1.299 -24.100 1.00 89.69 97 VAL A O 1
ATOM 707 N N . ASP A 1 98 ? 15.724 1.322 -25.187 1.00 86.69 98 ASP A N 1
ATOM 708 C CA . ASP A 1 98 ? 16.273 1.597 -26.525 1.00 86.69 98 ASP A CA 1
ATOM 709 C C . ASP A 1 98 ? 17.431 0.654 -26.926 1.00 86.69 98 ASP A C 1
ATOM 711 O O . ASP A 1 98 ? 18.381 1.024 -27.610 1.00 86.69 98 ASP A O 1
ATOM 715 N N . GLY A 1 99 ? 17.347 -0.607 -26.480 1.00 86.56 99 GLY A N 1
ATOM 716 C CA . GLY A 1 99 ? 18.346 -1.650 -26.737 1.00 86.56 99 GLY A CA 1
ATOM 717 C C . GLY A 1 99 ? 19.571 -1.620 -25.814 1.00 86.56 99 GLY A C 1
ATOM 718 O O . GLY A 1 99 ? 20.380 -2.546 -25.866 1.00 86.56 99 GLY A O 1
ATOM 719 N N . VAL A 1 100 ? 19.693 -0.620 -24.938 1.00 90.25 100 VAL A N 1
ATOM 720 C CA . VAL A 1 100 ? 20.782 -0.506 -23.961 1.00 90.25 100 VAL A CA 1
ATOM 721 C C . VAL A 1 100 ? 20.361 -1.158 -22.651 1.00 90.25 100 VAL A C 1
ATOM 723 O O . VAL A 1 100 ? 19.355 -0.788 -22.049 1.00 90.25 100 VAL A O 1
ATOM 726 N N . LYS A 1 101 ? 21.132 -2.151 -22.207 1.00 93.62 101 LYS A N 1
ATOM 727 C CA . LYS A 1 101 ? 20.900 -2.846 -20.940 1.00 93.62 101 LYS A CA 1
ATOM 728 C C . LYS A 1 101 ? 21.324 -1.969 -19.758 1.00 93.62 101 LYS A C 1
ATOM 730 O O . LYS A 1 101 ? 22.421 -1.427 -19.768 1.00 93.62 101 LYS A O 1
ATOM 735 N N . SER A 1 102 ? 20.473 -1.894 -18.738 1.00 93.81 102 SER A N 1
ATOM 736 C CA . SER A 1 102 ? 20.792 -1.257 -17.459 1.00 93.81 102 SER A CA 1
ATOM 737 C C . SER A 1 102 ? 21.626 -2.177 -16.561 1.00 93.81 102 SER A C 1
ATOM 739 O O . SER A 1 102 ? 21.416 -3.396 -16.536 1.00 93.81 102 SER A O 1
ATOM 741 N N . ASP A 1 103 ? 22.528 -1.573 -15.788 1.00 94.50 103 ASP A N 1
ATOM 742 C CA . ASP A 1 103 ? 23.335 -2.244 -14.763 1.00 94.50 103 ASP A CA 1
ATOM 743 C C . ASP A 1 103 ? 22.679 -2.231 -13.371 1.00 94.50 103 ASP A C 1
ATOM 745 O O . ASP A 1 103 ? 23.231 -2.783 -12.413 1.00 94.50 103 ASP A O 1
ATOM 749 N N . LEU A 1 104 ? 21.481 -1.648 -13.248 1.00 94.88 104 LEU A N 1
ATOM 750 C CA . LEU A 1 104 ? 20.778 -1.550 -11.975 1.00 94.88 104 LEU A CA 1
ATOM 751 C C . LEU A 1 104 ? 20.466 -2.941 -11.391 1.00 94.88 104 LEU A C 1
ATOM 753 O O . LEU A 1 104 ? 19.981 -3.837 -12.096 1.00 94.88 104 LEU A O 1
ATOM 757 N N . PRO A 1 105 ? 20.717 -3.161 -10.088 1.00 96.00 105 PRO A N 1
ATOM 758 C CA . PRO A 1 105 ? 20.472 -4.440 -9.441 1.00 96.00 105 PRO A CA 1
ATOM 759 C C . PRO A 1 105 ? 19.000 -4.552 -9.032 1.00 96.00 105 PRO A C 1
ATOM 761 O O . PRO A 1 105 ? 18.671 -4.455 -7.857 1.00 96.00 105 PRO A O 1
ATOM 764 N N . LEU A 1 106 ? 18.124 -4.738 -10.016 1.00 97.69 106 LEU A N 1
ATOM 765 C CA . LEU A 1 106 ? 16.674 -4.787 -9.835 1.00 97.69 106 LEU A CA 1
ATOM 766 C C . LEU A 1 106 ? 16.188 -6.205 -9.521 1.00 97.69 106 LEU A C 1
ATOM 768 O O . LEU A 1 106 ? 16.681 -7.177 -10.105 1.00 97.69 106 LEU A O 1
ATOM 772 N N . PHE A 1 107 ? 15.197 -6.332 -8.636 1.00 96.19 107 PHE A N 1
ATOM 773 C CA . PHE A 1 107 ? 14.642 -7.626 -8.229 1.00 96.19 107 PHE A CA 1
ATOM 774 C C . PHE A 1 107 ? 13.123 -7.577 -8.086 1.00 96.19 107 PHE A C 1
ATOM 776 O O . PHE A 1 107 ? 12.572 -6.584 -7.617 1.00 96.19 107 PHE A O 1
ATOM 783 N N . ILE A 1 108 ? 12.445 -8.671 -8.438 1.00 96.31 108 ILE A N 1
ATOM 784 C CA . ILE A 1 108 ? 11.004 -8.802 -8.198 1.00 96.31 108 ILE A CA 1
ATOM 785 C C . ILE A 1 108 ? 10.769 -8.899 -6.694 1.00 96.31 108 ILE A C 1
ATOM 787 O O . ILE A 1 108 ? 11.246 -9.835 -6.045 1.00 96.31 108 ILE A O 1
ATOM 791 N N . GLY A 1 109 ? 10.017 -7.944 -6.158 1.00 94.75 109 GLY A N 1
ATOM 792 C CA . GLY A 1 109 ? 9.611 -7.952 -4.755 1.00 94.75 109 GLY A CA 1
ATOM 793 C C . GLY A 1 109 ? 8.117 -7.756 -4.544 1.00 94.75 109 GLY A C 1
ATOM 794 O O . GLY A 1 109 ? 7.632 -8.059 -3.458 1.00 94.75 109 GLY A O 1
ATOM 795 N N . ASP A 1 110 ? 7.375 -7.291 -5.549 1.00 95.31 110 ASP A N 1
ATOM 796 C CA . ASP A 1 110 ? 5.983 -6.902 -5.343 1.00 95.31 110 ASP A CA 1
ATOM 797 C C . ASP A 1 110 ? 5.069 -7.173 -6.548 1.00 95.31 110 ASP A C 1
ATOM 799 O O . ASP A 1 110 ? 5.519 -7.494 -7.652 1.00 95.31 110 ASP A O 1
ATOM 803 N N . GLY A 1 111 ? 3.760 -7.079 -6.316 1.00 93.94 111 GLY A N 1
ATOM 804 C CA . GLY A 1 111 ? 2.715 -7.314 -7.307 1.00 93.94 111 GLY A CA 1
ATOM 805 C C . GLY A 1 111 ? 2.011 -6.028 -7.731 1.00 93.94 111 GLY A C 1
ATOM 806 O O . GLY A 1 111 ? 1.523 -5.258 -6.913 1.00 93.94 111 GLY A O 1
ATOM 807 N N . CYS A 1 112 ? 1.878 -5.839 -9.037 1.00 92.00 112 CYS A N 1
ATOM 808 C CA . CYS A 1 112 ? 1.208 -4.720 -9.680 1.00 92.00 112 CYS A CA 1
ATOM 809 C C . CYS A 1 112 ? 0.040 -5.232 -10.535 1.00 92.00 112 CYS A C 1
ATOM 811 O O . CYS A 1 112 ? 0.202 -6.047 -11.448 1.00 92.00 112 CYS A O 1
ATOM 813 N N . GLN A 1 113 ? -1.173 -4.760 -10.237 1.00 89.88 113 GLN A N 1
ATOM 814 C CA . GLN A 1 113 ? -2.390 -5.209 -10.922 1.00 89.88 113 GLN A CA 1
ATOM 815 C C . GLN A 1 113 ? -2.433 -4.744 -12.387 1.00 89.88 113 GLN A C 1
ATOM 817 O O . GLN A 1 113 ? -2.811 -5.506 -13.276 1.00 89.88 113 GLN A O 1
ATOM 822 N N . ARG A 1 114 ? -2.021 -3.496 -12.651 1.00 86.06 114 ARG A N 1
ATOM 823 C CA . ARG A 1 114 ? -2.043 -2.901 -14.000 1.00 86.06 114 ARG A CA 1
ATOM 824 C C . ARG A 1 114 ? -0.998 -3.512 -14.931 1.00 86.06 114 ARG A C 1
ATOM 826 O O . ARG A 1 114 ? -1.251 -3.613 -16.125 1.00 86.06 114 ARG A O 1
ATOM 833 N N . CYS A 1 115 ? 0.104 -4.002 -14.371 1.00 89.38 115 CYS A N 1
ATOM 834 C CA . CYS A 1 115 ? 1.213 -4.617 -15.093 1.00 89.38 115 CYS A CA 1
ATOM 835 C C . CYS A 1 115 ? 0.816 -5.897 -15.849 1.00 89.38 115 CYS A C 1
ATOM 837 O O . CYS A 1 115 ? 1.529 -6.312 -16.758 1.00 89.38 115 CYS A O 1
ATOM 839 N N . GLY A 1 116 ? -0.322 -6.509 -15.498 1.00 87.81 116 GLY A N 1
ATOM 840 C CA . GLY A 1 116 ? -0.905 -7.655 -16.204 1.00 87.81 116 GLY A CA 1
ATOM 841 C C . GLY A 1 116 ? -2.067 -7.322 -17.145 1.00 87.81 116 GLY A C 1
ATOM 842 O O . GLY A 1 116 ? -2.750 -8.236 -17.593 1.00 87.81 116 GLY A O 1
ATOM 843 N N . SER A 1 117 ? -2.354 -6.040 -17.394 1.00 86.25 117 SER A N 1
ATOM 844 C CA . SER A 1 117 ? -3.507 -5.595 -18.190 1.00 86.25 117 SER A CA 1
ATOM 845 C C . SER A 1 117 ? -3.064 -4.877 -19.466 1.00 86.25 117 SER A C 1
ATOM 847 O O . SER A 1 117 ? -2.119 -4.098 -19.434 1.00 86.25 117 SER A O 1
ATOM 849 N N . GLY A 1 118 ? -3.797 -5.062 -20.566 1.00 82.69 118 GLY A N 1
ATOM 850 C CA . GLY A 1 118 ? -3.517 -4.429 -21.863 1.00 82.69 118 GLY A CA 1
ATOM 851 C C . GLY A 1 118 ? -2.779 -5.339 -22.852 1.00 82.69 118 GLY A C 1
ATOM 852 O O . GLY A 1 118 ? -2.503 -6.500 -22.563 1.00 82.69 118 GLY A O 1
ATOM 853 N N . ASP A 1 119 ? -2.497 -4.814 -24.046 1.00 82.25 119 ASP A N 1
ATOM 854 C CA . ASP A 1 119 ? -1.806 -5.548 -25.116 1.00 82.25 119 ASP A CA 1
ATOM 855 C C . ASP A 1 119 ? -0.282 -5.461 -24.946 1.00 82.25 119 ASP A C 1
ATOM 857 O O . ASP A 1 119 ? 0.282 -4.367 -24.889 1.00 82.25 119 ASP A O 1
ATOM 861 N N . ALA A 1 120 ? 0.395 -6.613 -24.906 1.00 79.88 120 ALA A N 1
ATOM 862 C CA . ALA A 1 120 ? 1.854 -6.726 -24.791 1.00 79.88 120 ALA A CA 1
ATOM 863 C C . ALA A 1 120 ? 2.620 -6.086 -25.963 1.00 79.88 120 ALA A C 1
ATOM 865 O O . ALA A 1 120 ? 3.808 -5.786 -25.846 1.00 79.88 120 ALA A O 1
ATOM 866 N N . ASN A 1 121 ? 1.946 -5.864 -27.092 1.00 82.44 121 ASN A N 1
ATOM 867 C CA . ASN A 1 121 ? 2.523 -5.251 -28.284 1.00 82.44 121 ASN A CA 1
ATOM 868 C C . ASN A 1 121 ? 2.214 -3.755 -28.406 1.00 82.44 121 ASN A C 1
ATOM 870 O O . ASN A 1 121 ? 2.651 -3.130 -29.381 1.00 82.44 121 ASN A O 1
ATOM 874 N N . ALA A 1 122 ? 1.480 -3.179 -27.448 1.00 81.12 122 ALA A N 1
ATOM 875 C CA . ALA A 1 122 ? 1.124 -1.770 -27.464 1.00 81.12 122 ALA A CA 1
ATOM 876 C C . ALA A 1 122 ? 2.378 -0.889 -27.578 1.00 81.12 122 ALA A C 1
ATOM 878 O O . ALA A 1 122 ? 3.364 -1.058 -26.860 1.00 81.12 122 ALA A O 1
ATOM 879 N N . LYS A 1 123 ? 2.340 0.060 -28.518 1.00 81.62 123 LYS A N 1
ATOM 880 C CA . LYS A 1 123 ? 3.414 1.047 -28.739 1.00 81.62 123 LYS A CA 1
ATOM 881 C C . LYS A 1 123 ? 3.127 2.390 -28.080 1.00 81.62 123 LYS A C 1
ATOM 883 O O . LYS A 1 123 ? 4.031 3.202 -27.927 1.00 81.62 123 LYS A O 1
ATOM 888 N N . THR A 1 124 ? 1.881 2.603 -27.679 1.00 80.25 124 THR A N 1
ATOM 889 C CA . THR A 1 124 ? 1.393 3.804 -27.008 1.00 80.25 124 THR A CA 1
ATOM 890 C C . THR A 1 124 ? 0.942 3.441 -25.604 1.00 80.25 124 THR A C 1
ATOM 892 O O . THR A 1 124 ? 0.246 2.440 -25.417 1.00 80.25 124 THR A O 1
ATOM 895 N N . TRP A 1 125 ? 1.345 4.246 -24.624 1.00 78.81 125 TRP A N 1
ATOM 896 C CA . TRP A 1 125 ? 0.930 4.049 -23.241 1.00 78.81 125 TRP A CA 1
ATOM 897 C C . TRP A 1 125 ? -0.574 4.305 -23.080 1.00 78.81 125 TRP A C 1
ATOM 899 O O . TRP A 1 125 ? -1.160 5.102 -23.810 1.00 78.81 125 TRP A O 1
ATOM 909 N N . ASN A 1 126 ? -1.189 3.611 -22.124 1.00 73.31 126 ASN A N 1
ATOM 910 C CA . ASN A 1 126 ? -2.615 3.672 -21.836 1.00 73.31 126 ASN A CA 1
ATOM 911 C C . ASN A 1 126 ? -2.848 3.554 -20.318 1.00 73.31 126 ASN A C 1
ATOM 913 O O . ASN A 1 126 ? -2.369 2.616 -19.672 1.00 73.31 126 ASN A O 1
ATOM 917 N N . ALA A 1 127 ? -3.649 4.458 -19.752 1.00 71.81 127 ALA A N 1
ATOM 918 C CA . ALA A 1 127 ? -4.006 4.440 -18.337 1.00 71.81 127 ALA A CA 1
ATOM 919 C C . ALA A 1 127 ? -4.793 3.175 -17.917 1.00 71.81 127 ALA A C 1
ATOM 921 O O . ALA A 1 127 ? -4.621 2.672 -16.807 1.00 71.81 127 ALA A O 1
ATOM 922 N N . GLN A 1 128 ? -5.610 2.604 -18.798 1.00 70.12 128 GLN A N 1
ATOM 923 C CA . GLN A 1 128 ? -6.475 1.454 -18.521 1.00 70.12 128 GLN A CA 1
ATOM 924 C C . GLN A 1 128 ? -5.800 0.085 -18.737 1.00 70.12 128 GLN A C 1
ATOM 926 O O . GLN A 1 128 ? -6.339 -0.926 -18.290 1.00 70.12 128 GLN A O 1
ATOM 931 N N . GLY A 1 129 ? -4.631 0.020 -19.381 1.00 65.75 129 GLY A N 1
ATOM 932 C CA . GLY A 1 129 ? -3.936 -1.247 -19.626 1.00 65.75 129 GLY A CA 1
ATOM 933 C C . GLY A 1 129 ? -2.613 -1.061 -20.357 1.00 65.75 129 GLY A C 1
ATOM 934 O O . GLY A 1 129 ? -2.600 -0.871 -21.573 1.00 65.75 129 GLY A O 1
ATOM 935 N N . ALA A 1 130 ? -1.519 -1.140 -19.605 1.00 68.38 130 ALA A N 1
ATOM 936 C CA . ALA A 1 130 ? -0.153 -1.062 -20.094 1.00 68.38 130 ALA A CA 1
ATOM 937 C C . ALA A 1 130 ? 0.646 -2.203 -19.441 1.00 68.38 130 ALA A C 1
ATOM 939 O O . ALA A 1 130 ? 1.064 -2.058 -18.288 1.00 68.38 130 ALA A O 1
ATOM 940 N N . PRO A 1 131 ? 0.838 -3.344 -20.129 1.00 81.88 131 PRO A N 1
ATOM 941 C CA . PRO A 1 131 ? 1.643 -4.425 -19.584 1.00 81.88 131 PRO A CA 1
ATOM 942 C C . PRO A 1 131 ? 3.077 -3.932 -19.417 1.00 81.88 131 PRO A C 1
ATOM 944 O O . PRO A 1 131 ? 3.598 -3.183 -20.252 1.00 81.88 131 PRO A O 1
ATOM 947 N N . GLY A 1 132 ? 3.697 -4.286 -18.296 1.00 89.00 132 GLY A N 1
ATOM 948 C CA . GLY A 1 132 ? 4.857 -3.534 -17.849 1.00 89.00 132 GLY A CA 1
ATOM 949 C C . GLY A 1 132 ? 5.383 -3.912 -16.479 1.00 89.00 132 GLY A C 1
ATOM 950 O O . GLY A 1 132 ? 5.066 -4.972 -15.940 1.00 89.00 132 GLY A O 1
ATOM 951 N N . LEU A 1 133 ? 6.212 -3.024 -15.945 1.00 94.06 133 LEU A N 1
ATOM 952 C CA . LEU A 1 133 ? 6.831 -3.139 -14.631 1.00 94.06 133 LEU A CA 1
ATOM 953 C C . LEU A 1 133 ? 6.733 -1.797 -13.913 1.00 94.06 133 LEU A C 1
ATOM 955 O O . LEU A 1 133 ? 6.917 -0.748 -14.533 1.00 94.06 133 LEU A O 1
ATOM 959 N N . ASP A 1 134 ? 6.512 -1.850 -12.607 1.00 94.19 134 ASP A N 1
ATOM 960 C CA . ASP A 1 134 ? 6.541 -0.667 -11.757 1.00 94.19 134 ASP A CA 1
ATOM 961 C C . ASP A 1 134 ? 7.830 -0.658 -10.926 1.00 94.19 134 ASP A C 1
ATOM 963 O O . ASP A 1 134 ? 8.232 -1.672 -10.352 1.00 94.19 134 ASP A O 1
ATOM 967 N N . PHE A 1 135 ? 8.487 0.497 -10.885 1.00 95.56 135 PHE A N 1
ATOM 968 C CA . PHE A 1 135 ? 9.778 0.722 -10.235 1.00 95.56 135 PHE A CA 1
ATOM 969 C C . PHE A 1 135 ? 9.657 1.763 -9.115 1.00 95.56 135 PHE A C 1
ATOM 971 O O . PHE A 1 135 ? 8.587 2.350 -8.896 1.00 95.56 135 PHE A O 1
ATOM 978 N N . SER A 1 136 ? 10.770 2.049 -8.435 1.00 95.62 136 SER A N 1
ATOM 979 C CA . SER A 1 136 ? 10.867 3.304 -7.697 1.00 95.62 136 SER A CA 1
ATOM 980 C C . SER A 1 136 ? 10.980 4.495 -8.657 1.00 95.62 136 SER A C 1
ATOM 982 O O . SER A 1 136 ? 11.410 4.345 -9.806 1.00 95.62 136 SER A O 1
ATOM 984 N N . TYR A 1 137 ? 10.625 5.693 -8.192 1.00 93.00 137 TYR A N 1
ATOM 985 C CA . TYR A 1 137 ? 10.747 6.907 -8.999 1.00 93.00 137 TYR A CA 1
ATOM 986 C C . TYR A 1 137 ? 12.186 7.153 -9.478 1.00 93.00 137 TYR A C 1
ATOM 988 O O . TYR A 1 137 ? 12.409 7.350 -10.671 1.00 93.00 137 TYR A O 1
ATOM 996 N N . SER A 1 138 ? 13.166 7.106 -8.572 1.00 92.94 138 SER A N 1
ATOM 997 C CA . SER A 1 138 ? 14.581 7.318 -8.908 1.00 92.94 138 SER A CA 1
ATOM 998 C C . SER A 1 138 ? 15.102 6.300 -9.922 1.00 92.94 138 SER A C 1
ATOM 1000 O O . SER A 1 138 ? 15.756 6.691 -10.888 1.00 92.94 138 SER A O 1
ATOM 1002 N N . VAL A 1 139 ? 14.747 5.020 -9.766 1.00 95.50 139 VAL A N 1
ATOM 1003 C CA . VAL A 1 139 ? 15.110 3.961 -10.719 1.00 95.50 139 VAL A CA 1
ATOM 1004 C C . VAL A 1 139 ? 14.497 4.219 -12.088 1.00 95.50 139 VAL A C 1
ATOM 1006 O O . VAL A 1 139 ? 15.197 4.136 -13.094 1.00 95.50 139 VAL A O 1
ATOM 1009 N N . LEU A 1 140 ? 13.203 4.545 -12.157 1.00 93.25 140 LEU A N 1
ATOM 1010 C CA . LEU A 1 140 ? 12.569 4.843 -13.439 1.00 93.25 140 LEU A CA 1
ATOM 1011 C C . LEU A 1 140 ? 13.203 6.071 -14.100 1.00 93.25 140 LEU A C 1
ATOM 1013 O O . LEU A 1 140 ? 13.413 6.069 -15.311 1.00 93.25 140 LEU A O 1
ATOM 1017 N N . ASN A 1 141 ? 13.508 7.107 -13.318 1.00 90.62 141 ASN A N 1
ATOM 1018 C CA . ASN A 1 141 ? 14.143 8.315 -13.821 1.00 90.62 141 ASN A CA 1
ATOM 1019 C C . ASN A 1 141 ? 15.539 8.027 -14.395 1.00 90.62 141 ASN A C 1
ATOM 1021 O O . ASN A 1 141 ? 15.833 8.472 -15.502 1.00 90.62 141 ASN A O 1
ATOM 1025 N N . GLU A 1 142 ? 16.345 7.211 -13.713 1.00 92.38 142 GLU A N 1
ATOM 1026 C CA . GLU A 1 142 ? 17.649 6.765 -14.216 1.00 92.38 142 GLU A CA 1
ATOM 1027 C C . GLU A 1 142 ? 17.507 5.921 -15.494 1.00 92.38 142 GLU A C 1
ATOM 1029 O O . GLU A 1 142 ? 18.175 6.185 -16.494 1.00 92.38 142 GLU A O 1
ATOM 1034 N N . LEU A 1 143 ? 16.577 4.957 -15.513 1.00 91.88 143 LEU A N 1
ATOM 1035 C CA . LEU A 1 143 ? 16.289 4.136 -16.697 1.00 91.88 143 LEU A CA 1
ATOM 1036 C C . LEU A 1 143 ? 15.820 4.975 -17.896 1.00 91.88 143 LEU A C 1
ATOM 1038 O O . LEU A 1 143 ? 16.101 4.628 -19.041 1.00 91.88 143 LEU A O 1
ATOM 1042 N N . ALA A 1 144 ? 15.108 6.072 -17.642 1.00 87.12 144 ALA A N 1
ATOM 1043 C CA . ALA A 1 144 ? 14.650 7.015 -18.657 1.00 87.12 144 ALA A CA 1
ATOM 1044 C C . ALA A 1 144 ? 15.702 8.083 -19.023 1.00 87.12 144 ALA A C 1
ATOM 1046 O O . ALA A 1 144 ? 15.395 8.981 -19.810 1.00 87.12 144 ALA A O 1
ATOM 1047 N N . GLY A 1 145 ? 16.914 8.024 -18.460 1.00 85.19 145 GLY A N 1
ATOM 1048 C CA . GLY A 1 145 ? 17.982 8.992 -18.715 1.00 85.19 145 GLY A CA 1
ATOM 1049 C C . GLY A 1 145 ? 17.646 10.404 -18.235 1.00 85.19 145 GLY A C 1
ATOM 1050 O O . GLY A 1 145 ? 17.819 11.355 -18.991 1.00 85.19 145 GLY A O 1
ATOM 1051 N N . ASP A 1 146 ? 17.094 10.534 -17.027 1.00 76.75 146 ASP A N 1
ATOM 1052 C CA . ASP A 1 146 ? 16.671 11.795 -16.395 1.00 76.75 146 ASP A CA 1
ATOM 1053 C C . ASP A 1 146 ? 15.551 12.555 -17.128 1.00 76.75 146 ASP A C 1
ATOM 1055 O O . ASP A 1 146 ? 15.285 13.729 -16.864 1.00 76.75 146 ASP A O 1
ATOM 1059 N N . THR A 1 147 ? 14.846 11.884 -18.045 1.00 66.38 147 THR A N 1
ATOM 1060 C CA . THR A 1 147 ? 13.743 12.473 -18.828 1.00 66.38 147 THR A CA 1
ATOM 1061 C C . THR A 1 147 ? 12.368 11.937 -18.441 1.00 66.38 147 THR A C 1
ATOM 1063 O O . THR A 1 147 ? 11.386 12.228 -19.129 1.00 66.38 147 THR A O 1
ATOM 1066 N N . ALA A 1 148 ? 12.248 11.174 -17.347 1.00 61.94 148 ALA A N 1
ATOM 1067 C CA . ALA A 1 148 ? 10.952 10.641 -16.914 1.00 61.94 148 ALA A CA 1
ATOM 1068 C C . ALA A 1 148 ? 9.919 11.768 -16.729 1.00 61.94 148 ALA A C 1
ATOM 1070 O O . ALA A 1 148 ? 8.781 11.648 -17.184 1.00 61.94 148 ALA A O 1
ATOM 1071 N N . ILE A 1 149 ? 10.354 12.909 -16.179 1.00 58.19 149 ILE A N 1
ATOM 1072 C CA . ILE A 1 149 ? 9.537 14.124 -16.052 1.00 58.19 149 ILE A CA 1
ATOM 1073 C C . ILE A 1 149 ? 9.156 14.685 -17.430 1.00 58.19 149 ILE A C 1
ATOM 1075 O O . ILE A 1 149 ? 8.012 15.072 -17.636 1.00 58.19 149 ILE A O 1
ATOM 1079 N N . THR A 1 150 ? 10.077 14.720 -18.396 1.00 54.34 150 THR A N 1
ATOM 1080 C CA . THR A 1 150 ? 9.832 15.288 -19.734 1.00 54.34 150 THR A CA 1
ATOM 1081 C C . THR A 1 150 ? 8.870 14.431 -20.558 1.00 54.34 150 THR A C 1
ATOM 1083 O O . THR A 1 150 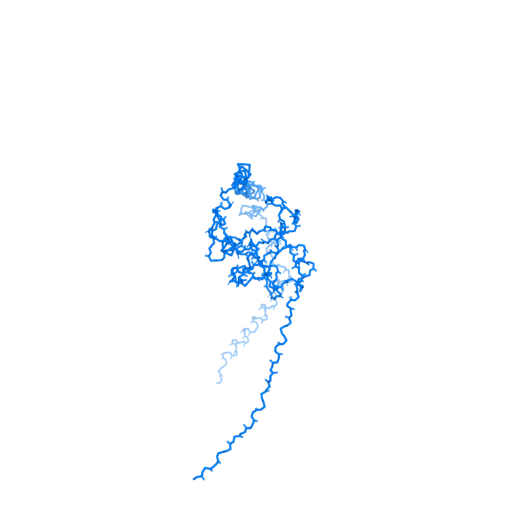? 8.040 14.968 -21.287 1.00 54.34 150 THR A O 1
ATOM 1086 N N . ARG A 1 151 ? 8.931 13.100 -20.417 1.00 53.25 151 ARG A N 1
ATOM 1087 C CA . ARG A 1 151 ? 7.988 12.173 -21.066 1.00 53.25 151 ARG A CA 1
ATOM 1088 C C . ARG A 1 151 ? 6.599 12.222 -20.421 1.00 53.25 151 ARG A C 1
ATOM 1090 O O . ARG A 1 151 ? 5.613 12.142 -21.142 1.00 53.25 151 ARG A O 1
ATOM 1097 N N . ALA A 1 152 ? 6.519 12.423 -19.104 1.00 51.16 152 ALA A N 1
ATOM 1098 C CA . ALA A 1 152 ? 5.259 12.684 -18.403 1.00 51.16 152 ALA A CA 1
ATOM 1099 C C . ALA A 1 152 ? 4.704 14.102 -18.656 1.00 51.16 152 ALA A C 1
ATOM 1101 O O . ALA A 1 152 ? 3.507 14.317 -18.545 1.00 51.16 152 ALA A O 1
ATOM 1102 N N . ALA A 1 153 ? 5.543 15.077 -19.017 1.00 48.19 153 ALA A N 1
ATOM 1103 C CA . ALA A 1 153 ? 5.107 16.428 -19.382 1.00 48.19 153 ALA A CA 1
ATOM 1104 C C . ALA A 1 153 ? 4.541 16.519 -20.813 1.00 48.19 153 ALA A C 1
ATOM 1106 O O . ALA A 1 153 ? 3.858 17.484 -21.141 1.00 48.19 153 ALA A O 1
ATOM 1107 N N . HIS A 1 154 ? 4.788 15.510 -21.656 1.00 50.38 154 HIS A N 1
ATOM 1108 C CA . HIS A 1 154 ? 4.174 15.353 -22.979 1.00 50.38 154 HIS A CA 1
ATOM 1109 C C . HIS A 1 154 ? 2.906 14.483 -22.928 1.00 50.38 154 HIS A C 1
ATOM 1111 O O . HIS A 1 154 ? 2.679 13.644 -23.799 1.00 50.38 154 HIS A O 1
ATOM 1117 N N . LEU A 1 155 ? 2.069 14.672 -21.906 1.00 61.03 155 LEU A N 1
ATOM 1118 C CA . LEU A 1 155 ? 0.710 14.136 -21.933 1.00 61.03 155 LEU A CA 1
ATOM 1119 C C . LEU A 1 155 ? -0.071 14.825 -23.056 1.00 61.03 155 LEU A C 1
ATOM 1121 O O . LEU A 1 155 ? 0.103 16.020 -23.311 1.00 61.03 155 LEU A O 1
ATOM 1125 N N . SER A 1 156 ? -0.918 14.064 -23.747 1.00 68.25 156 SER A N 1
ATOM 1126 C CA . SER A 1 156 ? -1.884 14.667 -24.663 1.00 68.25 156 SER A CA 1
ATOM 1127 C C . SER A 1 156 ? -2.836 15.582 -23.880 1.00 68.25 156 SER A C 1
ATOM 1129 O O . SER A 1 156 ? -2.988 15.447 -22.662 1.00 68.25 156 SER A O 1
ATOM 1131 N N . ASN A 1 157 ? -3.498 16.519 -24.564 1.00 76.81 157 ASN A N 1
ATOM 1132 C CA . ASN A 1 157 ? -4.505 17.368 -23.918 1.00 76.81 157 ASN A CA 1
ATOM 1133 C C . ASN A 1 157 ? -5.616 16.513 -23.286 1.00 76.81 157 ASN A C 1
ATOM 1135 O O . ASN A 1 157 ? -6.138 16.839 -22.220 1.00 76.81 157 ASN A O 1
ATOM 1139 N N . GLU A 1 158 ? -5.947 15.398 -23.935 1.00 76.81 158 GLU A N 1
ATOM 1140 C CA . GLU A 1 158 ? -6.897 14.406 -23.459 1.00 76.81 158 GLU A CA 1
ATOM 1141 C C . GLU A 1 158 ? -6.405 13.751 -22.162 1.00 76.81 158 GLU A C 1
ATOM 1143 O O . GLU A 1 158 ? -7.140 13.749 -21.174 1.00 76.81 158 GLU A O 1
ATOM 1148 N N . ASP A 1 159 ? -5.161 13.271 -22.109 1.00 70.50 159 ASP A N 1
ATOM 1149 C CA . ASP A 1 159 ? -4.613 12.641 -20.900 1.00 70.50 159 ASP A CA 1
ATOM 1150 C C . ASP A 1 159 ? -4.496 13.632 -19.732 1.00 70.50 159 ASP A C 1
ATOM 1152 O O . ASP A 1 159 ? -4.780 13.281 -18.584 1.00 70.50 159 ASP A O 1
ATOM 1156 N N . GLN A 1 160 ? -4.142 14.890 -20.015 1.00 74.50 160 GLN A N 1
ATOM 1157 C CA . GLN A 1 160 ? -4.134 15.943 -19.000 1.00 74.50 160 GLN A CA 1
ATOM 1158 C C . GLN A 1 160 ? -5.541 16.174 -18.436 1.00 74.50 160 GLN A C 1
ATOM 1160 O O . GLN A 1 160 ? -5.712 16.229 -17.221 1.00 74.50 160 GLN A O 1
ATOM 1165 N N . SER A 1 161 ? -6.563 16.220 -19.296 1.00 77.81 161 SER A N 1
ATOM 1166 C CA . SER A 1 161 ? -7.951 16.394 -18.852 1.00 77.81 161 SER A CA 1
ATOM 1167 C C . SER A 1 161 ? -8.440 15.237 -17.969 1.00 77.81 161 SER A C 1
ATOM 1169 O O . SER A 1 161 ? -9.179 15.457 -17.008 1.00 77.81 161 SER A O 1
ATOM 1171 N N . VAL A 1 162 ? -7.988 14.006 -18.243 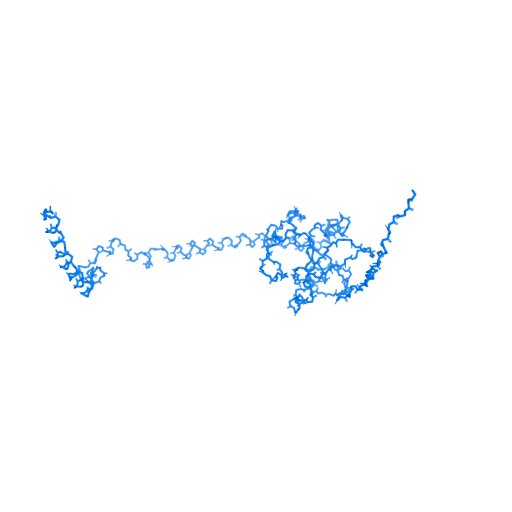1.00 77.69 162 VAL A N 1
ATOM 1172 C CA . VAL A 1 162 ? -8.283 12.833 -17.407 1.00 77.69 162 VAL A CA 1
ATOM 1173 C C . VAL A 1 162 ? -7.663 12.992 -16.019 1.00 77.69 162 VAL A C 1
ATOM 1175 O O . VAL A 1 162 ? -8.345 12.743 -15.020 1.00 77.69 162 VAL A O 1
ATOM 1178 N N . ASN A 1 163 ? -6.407 13.439 -15.944 1.00 75.31 163 ASN A N 1
ATOM 1179 C CA . ASN A 1 163 ? -5.723 13.680 -14.672 1.00 75.31 163 ASN A CA 1
ATOM 1180 C C . ASN A 1 163 ? -6.387 14.809 -13.874 1.00 75.31 163 ASN A C 1
ATOM 1182 O O . ASN A 1 163 ? -6.630 14.647 -12.679 1.00 75.31 163 ASN A O 1
ATOM 1186 N N . ASP A 1 164 ? -6.776 15.899 -14.535 1.00 80.88 164 ASP A N 1
ATOM 1187 C CA . ASP A 1 164 ? -7.458 17.020 -13.885 1.00 80.88 164 ASP A CA 1
ATOM 1188 C C . ASP A 1 164 ? -8.802 16.578 -13.277 1.00 80.88 164 ASP A C 1
ATOM 1190 O O . ASP A 1 164 ? -9.113 16.888 -12.124 1.00 80.88 164 ASP A O 1
ATOM 1194 N N . ILE A 1 165 ? -9.596 15.794 -14.019 1.00 88.44 165 ILE A N 1
ATOM 1195 C CA . ILE A 1 165 ? -10.858 15.228 -13.517 1.00 88.44 165 ILE A CA 1
ATOM 1196 C C . ILE A 1 165 ? -10.596 14.292 -12.334 1.00 88.44 165 ILE A C 1
ATOM 1198 O O . ILE A 1 165 ? -11.299 14.365 -11.322 1.00 88.44 165 ILE A O 1
ATOM 1202 N N . HIS A 1 166 ? -9.595 13.417 -12.444 1.00 85.75 166 HIS A N 1
ATOM 1203 C CA . HIS A 1 166 ? -9.213 12.514 -11.365 1.00 85.75 166 HIS A CA 1
ATOM 1204 C C . HIS A 1 166 ? -8.854 13.289 -10.089 1.00 85.75 166 HIS A C 1
ATOM 1206 O O . HIS A 1 166 ? -9.338 12.949 -9.006 1.00 85.75 166 HIS A O 1
ATOM 1212 N N . ASP A 1 167 ? -8.067 14.355 -10.204 1.00 82.00 167 ASP A N 1
ATOM 1213 C CA . ASP A 1 167 ? -7.632 15.151 -9.061 1.00 82.00 167 ASP A CA 1
ATOM 1214 C C . ASP A 1 167 ? -8.786 15.928 -8.422 1.00 82.00 167 ASP A C 1
ATOM 1216 O O . ASP A 1 167 ? -8.898 15.962 -7.190 1.00 82.00 167 ASP A O 1
ATOM 1220 N N . ILE A 1 168 ? -9.716 16.449 -9.229 1.00 92.50 168 ILE A N 1
ATOM 1221 C CA . ILE A 1 168 ? -10.965 17.049 -8.736 1.00 92.50 168 ILE A CA 1
ATOM 1222 C C . ILE A 1 168 ? -11.784 16.019 -7.951 1.00 92.50 168 ILE A C 1
ATOM 1224 O O . ILE A 1 168 ? -12.227 16.300 -6.832 1.00 92.50 168 ILE A O 1
ATOM 1228 N N . LEU A 1 169 ? -11.969 14.814 -8.495 1.00 94.19 169 LEU A N 1
ATOM 1229 C CA . LEU A 1 169 ? -12.722 13.746 -7.832 1.00 94.19 169 LEU A CA 1
ATOM 1230 C C . LEU A 1 169 ? -12.042 13.298 -6.536 1.00 94.19 169 LEU A C 1
ATOM 1232 O O . LEU A 1 169 ? -12.712 13.131 -5.514 1.00 94.19 169 LEU A O 1
ATOM 1236 N N . LYS A 1 170 ? -10.714 13.160 -6.541 1.00 86.81 170 LYS A N 1
ATOM 1237 C CA . LYS A 1 170 ? -9.920 12.806 -5.361 1.00 86.81 170 LYS A CA 1
ATOM 1238 C C . LYS A 1 170 ? -10.049 13.864 -4.266 1.00 86.81 170 LYS A C 1
ATOM 1240 O O . LYS A 1 170 ? -10.251 13.521 -3.097 1.00 86.81 170 LYS A O 1
ATOM 1245 N N . ALA A 1 171 ? -9.983 15.145 -4.631 1.00 88.50 171 ALA A N 1
ATOM 1246 C CA . ALA A 1 171 ? -10.174 16.253 -3.702 1.00 88.50 171 ALA A CA 1
ATOM 1247 C C . ALA A 1 171 ? -11.603 16.277 -3.134 1.00 88.50 171 ALA A C 1
ATOM 1249 O O . ALA A 1 171 ? -11.778 16.359 -1.914 1.00 88.50 171 ALA A O 1
ATOM 1250 N N . TYR A 1 172 ? -12.619 16.133 -3.992 1.00 95.31 172 TYR A N 1
ATOM 1251 C CA . TYR A 1 172 ? -14.022 16.067 -3.582 1.00 95.31 172 TYR A CA 1
ATOM 1252 C C . TYR A 1 172 ? -14.273 14.910 -2.613 1.00 95.31 172 TYR A C 1
ATOM 1254 O O . TYR A 1 172 ? -14.820 15.122 -1.529 1.00 95.31 172 TYR A O 1
ATOM 1262 N N . TYR A 1 173 ? -13.818 13.702 -2.956 1.00 94.25 173 TYR A N 1
ATOM 1263 C CA . TYR A 1 173 ? -14.019 12.508 -2.140 1.00 94.25 173 TYR A CA 1
ATOM 1264 C C . TYR A 1 173 ? -13.394 12.658 -0.749 1.00 94.25 173 TYR A C 1
ATOM 1266 O O . TYR A 1 173 ? -14.027 12.342 0.259 1.00 94.25 173 TYR A O 1
ATOM 1274 N N . LYS A 1 174 ? -12.185 13.229 -0.669 1.00 89.12 174 LYS A N 1
ATOM 1275 C CA . LYS A 1 174 ? -11.503 13.495 0.605 1.00 89.12 174 LYS A CA 1
ATOM 1276 C C . LYS A 1 174 ? -12.313 14.418 1.522 1.00 89.12 174 LYS A C 1
ATOM 1278 O O . LYS A 1 174 ? -12.320 14.215 2.736 1.00 89.12 174 LYS A O 1
ATOM 1283 N N . VAL A 1 175 ? -12.989 15.428 0.970 1.00 94.69 175 VAL A N 1
ATOM 1284 C CA . VAL A 1 175 ? -13.848 16.345 1.742 1.00 94.69 175 VAL A CA 1
ATOM 1285 C C . VAL A 1 175 ? -15.187 15.689 2.088 1.00 94.69 175 VAL A C 1
ATOM 1287 O O . VAL A 1 175 ? -15.641 15.785 3.230 1.00 94.69 175 VAL A O 1
ATOM 1290 N N . ALA A 1 176 ? -15.805 14.999 1.128 1.00 94.88 176 ALA A N 1
ATOM 1291 C CA . ALA A 1 176 ? -17.087 14.325 1.301 1.00 94.88 176 ALA A CA 1
ATOM 1292 C C . ALA A 1 176 ? -17.024 13.250 2.396 1.00 94.88 176 ALA A C 1
ATOM 1294 O O . ALA A 1 176 ? -17.901 13.208 3.257 1.00 94.88 176 ALA A O 1
ATOM 1295 N N . LEU A 1 177 ? -15.955 12.448 2.424 1.00 94.44 177 LEU A N 1
ATOM 1296 C CA . LEU A 1 177 ? -15.758 11.408 3.432 1.00 94.44 177 LEU A CA 1
ATOM 1297 C C . LEU A 1 177 ? -15.684 11.989 4.851 1.00 94.44 177 LEU A C 1
ATOM 1299 O O . LEU A 1 177 ? -16.325 11.468 5.760 1.00 94.44 177 LEU A O 1
ATOM 1303 N N . LYS A 1 178 ? -14.962 13.101 5.040 1.00 91.31 178 LYS A N 1
ATOM 1304 C CA . LYS A 1 178 ? -14.903 13.790 6.340 1.00 91.31 178 LYS A CA 1
ATOM 1305 C C . LYS A 1 178 ? -16.280 14.290 6.770 1.00 91.31 178 LYS A C 1
ATOM 1307 O O . LYS A 1 178 ? -16.724 13.981 7.867 1.00 91.31 178 LYS A O 1
ATOM 1312 N N . ARG A 1 179 ? -17.001 14.972 5.871 1.00 92.75 179 ARG A N 1
ATOM 1313 C CA . ARG A 1 179 ? -18.363 15.463 6.146 1.00 92.75 179 ARG A CA 1
ATOM 1314 C C . ARG A 1 179 ? -19.347 14.341 6.463 1.00 92.75 179 ARG A C 1
ATOM 1316 O O . ARG A 1 179 ? -20.259 14.554 7.260 1.00 92.75 179 ARG A O 1
ATOM 1323 N N . TYR A 1 180 ? -19.196 13.184 5.822 1.00 94.06 180 TYR A N 1
ATOM 1324 C CA . TYR A 1 180 ? -20.001 12.002 6.107 1.00 94.06 180 TYR A CA 1
ATOM 1325 C C . TYR A 1 180 ? -19.726 11.482 7.519 1.00 94.06 180 TYR A C 1
ATOM 1327 O O . TYR A 1 180 ? -20.668 11.327 8.292 1.00 94.06 180 TYR A O 1
ATOM 1335 N N . MET A 1 181 ? -18.452 11.284 7.874 1.00 90.75 181 MET A N 1
ATOM 1336 C CA . MET A 1 181 ? -18.056 10.833 9.213 1.00 90.75 181 MET A CA 1
ATOM 1337 C C . MET A 1 181 ? -18.565 11.790 10.296 1.00 90.75 181 MET A C 1
ATOM 1339 O O . MET A 1 181 ? -19.196 11.341 11.251 1.00 90.75 181 MET A O 1
ATOM 1343 N N . ASP A 1 182 ? -18.392 13.100 10.100 1.00 89.75 182 ASP A N 1
ATOM 1344 C CA . ASP A 1 182 ? -18.897 14.120 11.025 1.00 89.75 182 ASP A CA 1
ATOM 1345 C C . ASP A 1 182 ? -20.425 14.050 11.164 1.00 89.75 182 ASP A C 1
ATOM 1347 O O . ASP A 1 182 ? -20.952 14.104 12.274 1.00 89.75 182 ASP A O 1
ATOM 1351 N N . ASN A 1 183 ? -21.161 13.878 10.057 1.00 87.62 183 ASN A N 1
ATOM 1352 C CA . ASN A 1 183 ? -22.619 13.742 10.111 1.00 87.62 183 ASN A CA 1
ATOM 1353 C C . ASN A 1 183 ? -23.060 12.468 10.828 1.00 87.62 183 ASN A C 1
ATOM 1355 O O . ASN A 1 183 ? -24.001 12.525 11.609 1.00 87.62 183 ASN A O 1
ATOM 1359 N N . VAL A 1 184 ? -22.413 11.326 10.599 1.00 88.38 184 VAL A N 1
ATOM 1360 C CA . VAL A 1 184 ? -22.774 10.085 11.299 1.00 88.38 184 VAL A CA 1
ATOM 1361 C C . VAL A 1 184 ? -22.537 10.232 12.802 1.00 88.38 184 VAL A C 1
ATOM 1363 O O . VAL A 1 184 ? -23.426 9.918 13.592 1.00 88.38 184 VAL A O 1
ATOM 1366 N N . VAL A 1 185 ? -21.381 10.756 13.215 1.00 85.19 185 VAL A N 1
ATOM 1367 C CA . VAL A 1 185 ? -21.061 10.929 14.640 1.00 85.19 185 VAL A CA 1
ATOM 1368 C C . VAL A 1 185 ? -22.014 11.926 15.303 1.00 85.19 185 VAL A C 1
ATOM 1370 O O . VAL A 1 185 ? -22.639 11.593 16.306 1.00 85.19 185 VAL A O 1
ATOM 1373 N N . LEU A 1 186 ? -22.186 13.118 14.731 1.00 80.31 186 LEU A N 1
ATOM 1374 C CA . LEU A 1 186 ? -22.994 14.172 15.351 1.00 80.31 186 LEU A CA 1
ATOM 1375 C C . LEU A 1 186 ? -24.501 13.905 15.223 1.00 80.31 186 LEU A C 1
ATOM 1377 O O . LEU A 1 186 ? -25.258 14.040 16.183 1.00 80.31 186 LEU A O 1
ATOM 1381 N N . GLN A 1 187 ? -24.973 13.522 14.036 1.00 74.50 187 GLN A N 1
ATOM 1382 C CA . GLN A 1 187 ? -26.412 13.426 13.776 1.00 74.50 187 GLN A CA 1
ATOM 1383 C C . GLN A 1 187 ? -26.989 12.064 14.143 1.00 74.50 187 GLN A C 1
ATOM 1385 O O . GLN A 1 187 ? -28.134 12.017 14.581 1.00 74.50 187 GLN A O 1
ATOM 1390 N N . ALA A 1 188 ? -26.242 10.969 13.981 1.00 74.19 188 ALA A N 1
ATOM 1391 C CA . ALA A 1 188 ? -26.739 9.648 14.357 1.00 74.19 188 ALA A CA 1
ATOM 1392 C C . ALA A 1 188 ? -26.324 9.289 15.785 1.00 74.19 188 ALA A C 1
ATOM 1394 O O . ALA A 1 188 ? -27.180 9.032 16.625 1.00 74.19 188 ALA A O 1
ATOM 1395 N N . VAL A 1 189 ? -25.030 9.304 16.105 1.00 73.81 189 VAL A N 1
ATOM 1396 C CA . VAL A 1 189 ? -24.585 8.831 17.424 1.00 73.81 189 VAL A CA 1
ATOM 1397 C C . VAL A 1 189 ? -24.957 9.827 18.520 1.00 73.81 189 VAL A C 1
ATOM 1399 O O . VAL A 1 189 ? -25.665 9.473 19.456 1.00 73.81 189 VAL A O 1
ATOM 1402 N N . GLU A 1 190 ? -24.554 11.087 18.414 1.00 70.44 190 GLU A N 1
ATOM 1403 C CA . GLU A 1 190 ? -24.830 12.050 19.480 1.00 70.44 190 GLU A CA 1
ATOM 1404 C C . GLU A 1 190 ? -26.323 12.381 19.584 1.00 70.44 190 GLU A C 1
ATOM 1406 O O . GLU A 1 190 ? -26.903 12.294 20.665 1.00 70.44 190 GLU A O 1
ATOM 1411 N N . ARG A 1 191 ? -26.987 12.681 18.462 1.00 69.19 191 ARG A N 1
ATOM 1412 C CA . ARG A 1 191 ? -28.393 13.106 18.496 1.00 69.19 191 ARG A CA 1
ATOM 1413 C C . ARG A 1 191 ? -29.392 11.970 18.732 1.00 69.19 191 ARG A C 1
ATOM 1415 O O . ARG A 1 191 ? -30.358 12.182 19.461 1.00 69.19 191 ARG A O 1
ATOM 1422 N N . ILE A 1 192 ? -29.201 10.801 18.111 1.00 66.06 192 ILE A N 1
ATOM 1423 C CA . ILE A 1 192 ? -30.143 9.672 18.239 1.00 66.06 192 ILE A CA 1
ATOM 1424 C C . ILE A 1 192 ? -29.757 8.784 19.420 1.00 66.06 192 ILE A C 1
ATOM 1426 O O . ILE A 1 192 ? -30.637 8.373 20.168 1.00 66.06 192 ILE A O 1
ATOM 1430 N N . TYR A 1 193 ? -28.465 8.501 19.616 1.00 63.69 193 TYR A N 1
ATOM 1431 C CA . TYR A 1 193 ? -28.015 7.541 20.630 1.00 63.69 193 TYR A CA 1
ATOM 1432 C C . TYR A 1 193 ? -27.669 8.177 21.989 1.00 63.69 193 TYR A C 1
ATOM 1434 O O . TYR A 1 193 ? -27.876 7.544 23.022 1.00 63.69 193 TYR A O 1
ATOM 1442 N N . MET A 1 194 ? -27.195 9.430 22.016 1.00 64.69 194 MET A N 1
ATOM 1443 C CA . MET A 1 194 ? -26.887 10.178 23.254 1.00 64.69 194 MET A CA 1
ATOM 1444 C C . MET A 1 194 ? -27.871 11.329 23.538 1.00 64.69 194 MET A C 1
ATOM 1446 O O . MET A 1 194 ? -27.664 12.117 24.463 1.00 64.69 194 MET A O 1
ATOM 1450 N N . GLY A 1 195 ? -28.955 11.419 22.761 1.00 64.44 195 GLY A N 1
ATOM 1451 C CA . GLY A 1 195 ? -29.999 12.429 22.909 1.00 64.44 195 GLY A CA 1
ATOM 1452 C C . GLY A 1 195 ? -30.839 12.285 24.186 1.00 64.44 195 GLY A C 1
ATOM 1453 O O . GLY A 1 195 ? -30.603 11.447 25.053 1.00 64.44 195 GLY A O 1
ATOM 1454 N N . SER A 1 196 ? -31.870 13.119 24.326 1.00 61.56 196 SER A N 1
ATOM 1455 C CA . SER A 1 196 ? -32.692 13.198 25.544 1.00 61.56 196 SER A CA 1
ATOM 1456 C C . SER A 1 196 ? -33.613 11.992 25.802 1.00 61.56 196 SER A C 1
ATOM 1458 O O . SER A 1 196 ? -34.213 11.941 26.872 1.00 61.56 196 SER A O 1
ATOM 1460 N N . ILE A 1 197 ? -33.737 11.040 24.867 1.00 56.53 197 ILE A N 1
ATOM 1461 C CA . ILE A 1 197 ? -34.734 9.950 24.891 1.00 56.53 197 ILE A CA 1
ATOM 1462 C C . ILE A 1 197 ? -34.053 8.596 24.606 1.00 56.53 197 ILE A C 1
ATOM 1464 O O . ILE A 1 197 ? -34.372 7.934 23.622 1.00 56.53 197 ILE A O 1
ATOM 1468 N N . VAL A 1 198 ? -33.043 8.188 25.386 1.00 61.28 198 VAL A N 1
ATOM 1469 C CA . VAL A 1 198 ? -32.326 6.917 25.113 1.00 61.28 198 VAL A CA 1
ATOM 1470 C C . VAL A 1 198 ? -31.708 6.266 26.371 1.00 61.28 198 VAL A C 1
ATOM 1472 O O . VAL A 1 198 ? -31.439 6.966 27.353 1.00 61.28 198 VAL A O 1
ATOM 1475 N N . PRO A 1 199 ? -31.446 4.933 26.351 1.00 58.84 199 PRO A N 1
ATOM 1476 C CA . PRO A 1 199 ? -31.072 4.100 27.504 1.00 58.84 199 PRO A CA 1
ATOM 1477 C C . PRO A 1 199 ? -29.839 4.551 28.284 1.00 58.84 199 PRO A C 1
ATOM 1479 O O . PRO A 1 199 ? -29.725 4.256 29.468 1.00 58.84 199 PRO A O 1
ATOM 1482 N N . VAL A 1 200 ? -28.915 5.278 27.650 1.00 62.53 200 VAL A N 1
ATOM 1483 C CA . VAL A 1 200 ? -27.684 5.744 28.309 1.00 62.53 200 VAL A CA 1
ATOM 1484 C C . VAL A 1 200 ? -27.985 6.790 29.394 1.00 62.53 200 VAL A C 1
ATOM 1486 O O . VAL A 1 200 ? -27.247 6.886 30.367 1.00 62.53 200 VAL A O 1
ATOM 1489 N N . ARG A 1 201 ? -29.105 7.526 29.282 1.00 61.66 201 ARG A N 1
ATOM 1490 C CA . ARG A 1 201 ? -29.624 8.414 30.344 1.00 61.66 201 ARG A CA 1
ATOM 1491 C C . ARG A 1 201 ? -30.708 7.757 31.207 1.00 61.66 201 ARG A C 1
ATOM 1493 O O . ARG A 1 201 ? -31.257 8.428 32.072 1.00 61.66 201 ARG A O 1
ATOM 1500 N N . ALA A 1 202 ? -31.037 6.481 30.981 1.00 65.38 202 ALA A N 1
ATOM 1501 C CA . ALA A 1 202 ? -32.070 5.792 31.760 1.00 65.38 202 ALA A CA 1
ATOM 1502 C C . ALA A 1 202 ? -31.653 5.586 33.222 1.00 65.38 202 ALA A C 1
ATOM 1504 O O . ALA A 1 202 ? -32.508 5.558 34.098 1.00 65.38 202 ALA A O 1
ATOM 1505 N N . ILE A 1 203 ? -30.348 5.499 33.495 1.00 72.81 203 ILE A N 1
ATOM 1506 C CA . ILE A 1 203 ? -29.814 5.629 34.849 1.00 72.81 203 ILE A CA 1
ATOM 1507 C C . ILE A 1 203 ? -29.385 7.082 35.032 1.00 72.81 203 ILE A C 1
ATOM 1509 O O . ILE A 1 203 ? -28.354 7.517 34.521 1.00 72.81 203 ILE A O 1
ATOM 1513 N N . SER A 1 204 ? -30.199 7.834 35.762 1.00 77.44 204 SER A N 1
ATOM 1514 C CA . SER A 1 204 ? -29.901 9.195 36.196 1.00 77.44 204 SER A CA 1
ATOM 1515 C C . SER A 1 204 ? -30.072 9.307 37.713 1.00 77.44 204 SER A C 1
ATOM 1517 O O . SER A 1 204 ? -30.745 8.461 38.309 1.00 77.44 204 SER A O 1
ATOM 1519 N N . PRO A 1 205 ? -29.495 10.330 38.365 1.00 82.94 205 PRO A N 1
ATOM 1520 C CA . PRO A 1 205 ? -29.731 10.577 39.786 1.00 82.94 205 PRO A CA 1
ATOM 1521 C C . PRO A 1 205 ? -31.221 10.713 40.121 1.00 82.94 205 PRO A C 1
ATOM 1523 O O . PRO A 1 205 ? -31.662 10.228 41.157 1.00 82.94 205 PRO A O 1
ATOM 1526 N N . GLU A 1 206 ? -32.003 11.319 39.226 1.00 84.31 206 GLU A N 1
ATOM 1527 C CA . GLU A 1 206 ? -33.452 11.460 39.371 1.00 84.31 206 GLU A CA 1
ATOM 1528 C C . GLU A 1 206 ? -34.149 10.100 39.317 1.00 84.31 206 GLU A C 1
ATOM 1530 O O . GLU A 1 206 ? -34.963 9.811 40.186 1.00 84.31 206 GLU A O 1
ATOM 1535 N N . TYR A 1 207 ? -33.797 9.240 38.354 1.00 84.56 207 TYR A N 1
ATOM 1536 C CA . TYR A 1 207 ? -34.331 7.877 38.280 1.00 84.56 207 TYR A CA 1
ATOM 1537 C C . TYR A 1 207 ? -33.956 7.056 39.519 1.00 84.56 207 TYR A C 1
ATOM 1539 O O . TYR A 1 207 ? -34.824 6.451 40.144 1.00 84.56 207 TYR A O 1
ATOM 1547 N N . VAL A 1 208 ? -32.685 7.088 39.928 1.00 85.00 208 VAL A N 1
ATOM 1548 C CA . VAL A 1 208 ? -32.215 6.388 41.135 1.00 85.00 208 VAL A CA 1
ATOM 1549 C C . VAL A 1 208 ? -32.947 6.897 42.379 1.00 85.00 208 VAL A C 1
ATOM 1551 O O . VAL A 1 208 ? -33.306 6.100 43.238 1.00 85.00 208 VAL A O 1
ATOM 1554 N N . GLY A 1 209 ? -33.237 8.198 42.451 1.00 86.75 209 GLY A N 1
ATOM 1555 C CA . GLY A 1 209 ? -34.022 8.799 43.529 1.00 86.75 209 GLY A CA 1
ATOM 1556 C C . GLY A 1 209 ? -35.504 8.404 43.549 1.00 86.75 209 GLY A C 1
ATOM 1557 O O . GLY A 1 209 ? -36.157 8.615 44.566 1.00 86.75 209 GLY A O 1
ATOM 1558 N N . THR A 1 210 ? -36.041 7.835 42.462 1.00 88.19 210 THR A N 1
ATOM 1559 C CA . THR A 1 210 ? -37.426 7.325 42.403 1.00 88.19 210 THR A CA 1
ATOM 1560 C C . THR A 1 210 ? -37.570 5.852 42.781 1.00 88.19 210 THR A C 1
ATOM 1562 O O . THR A 1 210 ? -38.698 5.387 42.932 1.00 88.19 210 THR A O 1
ATOM 1565 N N . LEU A 1 211 ? -36.463 5.119 42.942 1.00 91.00 211 LEU A N 1
ATOM 1566 C CA . LEU A 1 211 ? -36.493 3.701 43.299 1.00 91.00 211 LEU A CA 1
ATOM 1567 C C . LEU A 1 211 ? -36.974 3.512 44.740 1.00 91.00 211 LEU A C 1
ATOM 1569 O O . LEU A 1 211 ? -36.539 4.213 45.654 1.00 91.00 211 LEU A O 1
ATOM 1573 N N . SER A 1 212 ? -37.843 2.526 44.951 1.00 92.38 212 SER A N 1
ATOM 1574 C CA . SER A 1 212 ? -38.224 2.092 46.295 1.00 92.38 212 SER A CA 1
ATOM 1575 C C . SER A 1 212 ? -37.092 1.326 46.987 1.00 92.38 212 SER A C 1
ATOM 1577 O O . SER A 1 212 ? -36.223 0.747 46.333 1.00 92.38 212 SER A O 1
ATOM 1579 N N . ASP A 1 213 ? -37.142 1.237 48.319 1.00 91.81 213 ASP A N 1
ATOM 1580 C CA . ASP A 1 213 ? -36.178 0.449 49.102 1.00 91.81 213 ASP A CA 1
ATOM 1581 C C . ASP A 1 213 ? -36.112 -1.018 48.647 1.00 91.81 213 ASP A C 1
ATOM 1583 O O . ASP A 1 213 ? -35.045 -1.629 48.672 1.00 91.81 213 ASP A O 1
ATOM 1587 N N . THR A 1 214 ? -37.238 -1.587 48.204 1.00 90.19 214 THR A N 1
ATOM 1588 C CA . THR A 1 214 ? -37.307 -2.956 47.678 1.00 90.19 214 THR A CA 1
ATOM 1589 C C . THR A 1 214 ? -36.617 -3.095 46.326 1.00 90.19 214 THR A C 1
ATOM 1591 O O . THR A 1 214 ? -35.831 -4.016 46.147 1.00 90.19 214 THR A O 1
ATOM 1594 N N . GLU A 1 215 ? -36.840 -2.163 45.396 1.00 91.00 215 GLU A N 1
ATOM 1595 C CA . GLU A 1 215 ? -36.178 -2.186 44.082 1.00 91.00 215 GLU A CA 1
ATOM 1596 C C . GLU A 1 215 ? -34.678 -1.911 44.212 1.00 91.00 215 GLU A C 1
ATOM 1598 O O . GLU A 1 215 ? -33.856 -2.534 43.540 1.00 91.00 215 GLU A O 1
ATOM 1603 N N . LEU A 1 216 ? -34.303 -1.005 45.118 1.00 89.00 216 LEU A N 1
ATOM 1604 C CA . LEU A 1 216 ? -32.908 -0.729 45.424 1.00 89.00 216 LEU A CA 1
ATOM 1605 C C . LEU A 1 216 ? -32.232 -1.947 46.062 1.00 89.00 216 LEU A C 1
ATOM 1607 O O . LEU A 1 216 ? -31.096 -2.261 45.712 1.00 89.00 216 LEU A O 1
ATOM 1611 N N . ALA A 1 217 ? -32.922 -2.653 46.961 1.00 87.19 217 ALA A N 1
ATOM 1612 C CA . ALA A 1 217 ? -32.431 -3.901 47.530 1.00 87.19 217 ALA A CA 1
ATOM 1613 C C . ALA A 1 217 ? -32.293 -4.996 46.461 1.00 87.19 217 ALA A C 1
ATOM 1615 O O . ALA A 1 217 ? -31.278 -5.678 46.439 1.00 87.19 217 ALA A O 1
ATOM 1616 N N . ASP A 1 218 ? -33.225 -5.130 45.523 1.00 87.75 218 ASP A N 1
ATOM 1617 C CA . ASP A 1 218 ? -33.098 -6.120 44.447 1.00 87.75 218 ASP A CA 1
ATOM 1618 C C . ASP A 1 218 ? -31.881 -5.857 43.539 1.00 87.75 218 ASP A C 1
ATOM 1620 O O . ASP A 1 218 ? -31.243 -6.798 43.064 1.00 87.75 218 ASP A O 1
ATOM 1624 N N . ILE A 1 219 ? -31.522 -4.585 43.319 1.00 87.62 219 ILE A N 1
ATOM 1625 C CA . ILE A 1 219 ? -30.377 -4.192 42.481 1.00 87.62 219 ILE A CA 1
ATOM 1626 C C . ILE A 1 219 ? -29.050 -4.252 43.253 1.00 87.62 219 ILE A C 1
ATOM 1628 O O . ILE A 1 219 ? -28.034 -4.686 42.707 1.00 87.62 219 ILE A O 1
ATOM 1632 N N . ALA A 1 220 ? -29.034 -3.766 44.496 1.00 87.44 220 ALA A N 1
ATOM 1633 C CA . ALA A 1 220 ? -27.808 -3.487 45.244 1.00 87.44 220 ALA A CA 1
ATOM 1634 C C . ALA A 1 220 ? -27.574 -4.411 46.448 1.00 87.44 220 ALA A C 1
ATOM 1636 O O . ALA A 1 220 ? -26.470 -4.406 47.002 1.00 87.44 220 ALA A O 1
ATOM 1637 N N . ALA A 1 221 ? -28.568 -5.188 46.890 1.00 88.06 221 ALA A N 1
ATOM 1638 C CA . ALA A 1 221 ? -28.377 -6.085 48.020 1.00 88.06 221 ALA A CA 1
ATOM 1639 C C . ALA A 1 221 ? -27.519 -7.292 47.638 1.00 88.06 221 ALA A C 1
ATOM 1641 O O . ALA A 1 221 ? -27.551 -7.835 46.533 1.00 88.06 221 ALA A O 1
ATOM 1642 N N . GLU A 1 222 ? -26.745 -7.749 48.615 1.00 88.44 222 GLU A N 1
ATOM 1643 C CA . GLU A 1 222 ? -25.992 -8.984 48.487 1.00 88.44 222 GLU A CA 1
ATOM 1644 C C . GLU A 1 222 ? -26.936 -10.190 48.459 1.00 88.44 222 GLU A C 1
ATOM 1646 O O . GLU A 1 222 ? -27.904 -10.268 49.219 1.00 88.44 222 GLU A O 1
ATOM 1651 N N . SER A 1 223 ? -26.590 -11.201 47.659 1.00 88.75 223 SER A N 1
ATOM 1652 C CA . SER A 1 223 ? -27.301 -12.478 47.707 1.00 88.75 223 SER A CA 1
ATOM 1653 C C . SER A 1 223 ? -27.212 -13.110 49.102 1.00 88.75 223 SER A C 1
ATOM 1655 O O . SER A 1 223 ? -26.205 -12.973 49.809 1.00 88.75 223 SER A O 1
ATOM 1657 N N . TYR A 1 224 ? -28.226 -13.894 49.476 1.00 87.81 224 TYR A N 1
ATOM 1658 C CA . TYR A 1 224 ? -28.220 -14.638 50.738 1.00 87.81 224 TYR A CA 1
ATOM 1659 C C . TYR A 1 224 ? -26.976 -15.531 50.887 1.00 87.81 224 TYR A C 1
ATOM 1661 O O . TYR A 1 224 ? -26.390 -15.609 51.967 1.00 87.81 224 TYR A O 1
ATOM 1669 N N . ALA A 1 225 ? -26.530 -16.169 49.801 1.00 91.19 225 ALA A N 1
ATOM 1670 C CA . ALA A 1 225 ? -25.338 -17.014 49.806 1.00 91.19 225 ALA A CA 1
ATOM 1671 C C . ALA A 1 225 ? -24.062 -16.208 50.112 1.00 91.19 225 ALA A C 1
ATOM 1673 O O . ALA A 1 225 ? -23.241 -16.636 50.932 1.00 91.19 225 ALA A O 1
ATOM 1674 N N . SER A 1 226 ? -23.924 -15.024 49.506 1.00 91.50 226 SER A N 1
ATOM 1675 C CA . SER A 1 226 ? -22.818 -14.092 49.755 1.00 91.50 226 SER A CA 1
ATOM 1676 C C . SER A 1 226 ? -22.838 -13.593 51.201 1.00 91.50 226 SER A C 1
ATOM 1678 O O . SER A 1 226 ? -21.831 -13.685 51.903 1.00 91.50 226 SER A O 1
ATOM 1680 N N . SER A 1 227 ? -24.007 -13.154 51.674 1.00 92.56 227 SER A N 1
ATOM 1681 C CA . SER A 1 227 ? -24.214 -12.646 53.033 1.00 92.56 227 SER A CA 1
ATOM 1682 C C . SER A 1 227 ? -23.928 -13.713 54.101 1.00 92.56 227 SER A C 1
ATOM 1684 O O . SER A 1 227 ? -23.162 -13.479 55.039 1.00 92.56 227 SER A O 1
ATOM 1686 N N . SER A 1 228 ? -24.437 -14.935 53.914 1.00 93.69 228 SER A N 1
ATOM 1687 C CA . SER A 1 228 ? -24.197 -16.076 54.809 1.00 93.69 228 SER A CA 1
ATOM 1688 C C . SER A 1 228 ? -22.719 -16.478 54.854 1.00 93.69 228 SER A C 1
ATOM 1690 O O . SER A 1 228 ? -22.146 -16.707 55.926 1.00 93.69 228 SER A O 1
ATOM 1692 N N . THR A 1 229 ? -22.053 -16.490 53.696 1.00 95.19 229 THR A N 1
ATOM 1693 C CA . THR A 1 229 ? -20.614 -16.769 53.608 1.00 95.19 229 THR A CA 1
ATOM 1694 C C . THR A 1 229 ? -19.797 -15.690 54.313 1.00 95.19 229 THR A C 1
ATOM 1696 O O . THR A 1 229 ? -18.910 -16.018 55.105 1.00 95.19 229 THR A O 1
ATOM 1699 N N . ARG A 1 230 ? -20.130 -14.410 54.097 1.00 94.50 230 ARG A N 1
ATOM 1700 C CA . ARG A 1 230 ? -19.493 -13.271 54.768 1.00 94.50 230 ARG A CA 1
ATOM 1701 C C . ARG A 1 230 ? -19.645 -13.365 56.283 1.00 94.50 230 ARG A C 1
ATOM 1703 O O . ARG A 1 230 ? -18.647 -13.241 56.988 1.00 94.50 230 ARG A O 1
ATOM 1710 N N . ALA A 1 231 ? -20.840 -13.673 56.785 1.00 95.25 231 ALA A N 1
ATOM 1711 C CA . ALA A 1 231 ? -21.070 -13.876 58.214 1.00 95.25 231 ALA A CA 1
ATOM 1712 C C . ALA A 1 231 ? -20.200 -15.019 58.767 1.00 95.25 231 ALA A C 1
ATOM 1714 O O . ALA A 1 231 ? -19.490 -14.849 59.759 1.00 95.25 231 ALA A O 1
ATOM 1715 N N . LYS A 1 232 ? -20.174 -16.172 58.087 1.00 96.06 232 LYS A N 1
ATOM 1716 C CA . LYS A 1 232 ? -19.373 -17.338 58.493 1.00 96.06 232 LYS A CA 1
ATOM 1717 C C . LYS A 1 232 ? -17.873 -17.040 58.531 1.00 96.06 232 LYS A C 1
ATOM 1719 O O . LYS A 1 232 ? -17.192 -17.458 59.471 1.00 96.06 232 LYS A O 1
ATOM 1724 N N . ILE A 1 233 ? -17.346 -16.346 57.522 1.00 96.31 233 ILE A N 1
ATOM 1725 C CA . ILE A 1 233 ? -15.935 -15.940 57.475 1.00 96.31 233 ILE A CA 1
ATOM 1726 C C . ILE A 1 233 ? -15.651 -14.888 58.550 1.00 96.31 233 ILE A C 1
ATOM 1728 O O . ILE A 1 233 ? -14.655 -15.022 59.256 1.00 96.31 233 ILE A O 1
ATOM 1732 N N . GLY A 1 234 ? -16.544 -13.916 58.750 1.00 96.31 234 GLY A N 1
ATOM 1733 C CA . GLY A 1 234 ? -16.438 -12.910 59.807 1.00 96.31 234 GLY A CA 1
ATOM 1734 C C . GLY A 1 234 ? -16.324 -13.533 61.199 1.00 96.31 234 GLY A C 1
ATOM 1735 O O . GLY A 1 234 ? -15.414 -13.192 61.953 1.00 96.31 234 GLY A O 1
ATOM 1736 N N . TYR A 1 235 ? -17.154 -14.535 61.511 1.00 96.19 235 TYR A N 1
ATOM 1737 C CA . TYR A 1 235 ? -17.044 -15.282 62.768 1.00 96.19 235 TYR A CA 1
ATOM 1738 C C . TYR A 1 235 ? -15.710 -16.019 62.910 1.00 96.19 235 TYR A C 1
ATOM 1740 O O . TYR A 1 235 ? -15.116 -16.025 63.991 1.00 96.19 235 TYR A O 1
ATOM 1748 N N . LYS A 1 236 ? -15.216 -16.650 61.837 1.00 96.75 236 LYS A N 1
ATOM 1749 C CA . LYS A 1 236 ? -13.903 -17.312 61.858 1.00 96.75 236 LYS A CA 1
ATOM 1750 C C . LYS A 1 236 ? -12.781 -16.309 62.099 1.00 96.75 236 LYS A C 1
ATOM 1752 O O . LYS A 1 236 ? -11.936 -16.560 62.950 1.00 96.75 236 LYS A O 1
ATOM 1757 N N . LEU A 1 237 ? -12.802 -15.178 61.401 1.00 96.75 237 LEU A N 1
ATOM 1758 C CA . LEU A 1 237 ? -11.808 -14.119 61.534 1.00 96.75 237 LEU A CA 1
ATOM 1759 C C . LEU A 1 237 ? -11.800 -13.556 62.958 1.00 96.75 237 LEU A C 1
ATOM 1761 O O . LEU A 1 237 ? -10.746 -13.455 63.574 1.00 96.75 237 LEU A O 1
ATOM 1765 N N . GLN A 1 238 ? -12.974 -13.299 63.538 1.00 96.50 238 GLN A N 1
ATOM 1766 C CA . GLN A 1 238 ? -13.085 -12.815 64.913 1.00 96.50 238 GLN A CA 1
ATOM 1767 C C . GLN A 1 238 ? -12.528 -13.822 65.933 1.00 96.50 238 GLN A C 1
ATOM 1769 O O . GLN A 1 238 ? -11.869 -13.433 66.897 1.00 96.50 238 GLN A O 1
ATOM 1774 N N . ARG A 1 239 ? -12.763 -15.124 65.720 1.00 95.38 239 ARG A N 1
ATOM 1775 C CA . ARG A 1 239 ? -12.179 -16.187 66.553 1.00 95.38 239 ARG A CA 1
ATOM 1776 C C . ARG A 1 239 ? -10.661 -16.254 66.419 1.00 95.38 239 ARG A C 1
ATOM 1778 O O . ARG A 1 239 ? -9.982 -16.382 67.433 1.00 95.38 239 ARG A O 1
ATOM 1785 N N . LEU A 1 240 ? -10.144 -16.168 65.196 1.00 95.69 240 LEU A N 1
ATOM 1786 C CA . LEU A 1 240 ? -8.708 -16.205 64.927 1.00 95.69 240 LEU A CA 1
ATOM 1787 C C . LEU A 1 240 ? -7.997 -14.978 65.514 1.00 95.69 240 LEU A C 1
ATOM 1789 O O . LEU A 1 240 ? -6.987 -15.150 66.183 1.00 95.69 240 LEU A O 1
ATOM 1793 N N . ASN A 1 241 ? -8.568 -13.777 65.384 1.00 95.12 241 ASN A N 1
ATOM 1794 C CA . ASN A 1 241 ? -8.012 -12.561 65.987 1.00 95.12 241 ASN A CA 1
ATOM 1795 C C . ASN A 1 241 ? -7.983 -12.625 67.516 1.00 95.12 241 ASN A C 1
ATOM 1797 O O . ASN A 1 241 ? -7.006 -12.213 68.129 1.00 95.12 241 ASN A O 1
ATOM 1801 N N . LYS A 1 242 ? -9.025 -13.176 68.153 1.00 94.31 242 LYS A N 1
ATOM 1802 C CA . LYS A 1 242 ? -8.997 -13.399 6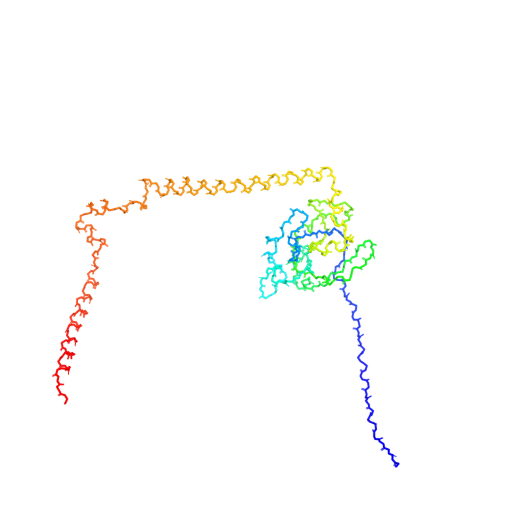9.607 1.00 94.31 242 LYS A CA 1
ATOM 1803 C C . LYS A 1 242 ? -7.867 -14.344 70.009 1.00 94.31 242 LYS A C 1
ATOM 1805 O O . LYS A 1 242 ? -7.184 -14.069 70.985 1.00 94.31 242 LYS A O 1
ATOM 1810 N N . ALA A 1 243 ? -7.674 -15.438 69.272 1.00 92.81 243 ALA A N 1
ATOM 1811 C CA . ALA A 1 243 ? -6.592 -16.378 69.548 1.00 92.81 243 ALA A CA 1
ATOM 1812 C C . ALA A 1 243 ? -5.210 -15.736 69.343 1.00 92.81 243 ALA A C 1
ATOM 1814 O O . ALA A 1 243 ? -4.340 -15.907 70.189 1.00 92.81 243 ALA A O 1
ATOM 1815 N N . LEU A 1 244 ? -5.035 -14.958 68.270 1.00 91.81 244 LEU A N 1
ATOM 1816 C CA . LEU A 1 244 ? -3.799 -14.228 67.989 1.00 91.81 244 LEU A CA 1
ATOM 1817 C C . LEU A 1 244 ? -3.458 -13.237 69.110 1.00 91.81 244 LEU A C 1
ATOM 1819 O O . LEU A 1 244 ? -2.363 -13.302 69.655 1.00 91.81 244 LEU A O 1
ATOM 1823 N N . ASN A 1 245 ? -4.420 -12.405 69.524 1.00 91.88 245 ASN A N 1
ATOM 1824 C CA . ASN A 1 245 ? -4.219 -11.442 70.610 1.00 91.88 245 ASN A CA 1
ATOM 1825 C C . ASN A 1 245 ? -3.811 -12.125 71.924 1.00 91.88 245 ASN A C 1
ATOM 1827 O O . ASN A 1 245 ? -2.998 -11.590 72.666 1.00 91.88 245 ASN A O 1
ATOM 1831 N N . LEU A 1 246 ? -4.362 -13.308 72.225 1.00 90.06 246 LEU A N 1
ATOM 1832 C CA . LEU A 1 246 ? -3.960 -14.063 73.414 1.00 90.06 246 LEU A CA 1
ATOM 1833 C C . LEU A 1 246 ? -2.504 -14.528 73.312 1.00 90.06 246 LEU A C 1
ATOM 1835 O O . LEU A 1 246 ? -1.766 -14.381 74.280 1.00 90.06 246 LEU A O 1
ATOM 1839 N N . VAL A 1 247 ? -2.081 -15.037 72.150 1.00 87.50 247 VAL A N 1
ATOM 1840 C CA . VAL A 1 247 ? -0.696 -15.482 71.914 1.00 87.50 247 VAL A CA 1
ATOM 1841 C C . VAL A 1 247 ? 0.296 -14.324 72.036 1.00 87.50 247 VAL A C 1
ATOM 1843 O O . VAL A 1 247 ? 1.335 -14.493 72.663 1.00 87.50 247 VAL A O 1
ATOM 1846 N N . GLU A 1 248 ? -0.032 -13.143 71.511 1.00 83.31 248 GLU A N 1
ATOM 1847 C CA . GLU A 1 248 ? 0.828 -11.951 71.603 1.00 83.31 248 GLU A CA 1
ATOM 1848 C C . GLU A 1 248 ? 0.976 -11.412 73.037 1.00 83.31 248 GLU A C 1
ATOM 1850 O O . GLU A 1 248 ? 1.967 -10.760 73.355 1.00 83.31 248 GLU A O 1
ATOM 1855 N N . THR A 1 249 ? 0.013 -11.692 73.920 1.00 82.56 249 THR A N 1
ATOM 1856 C CA . THR A 1 249 ? 0.042 -11.246 75.326 1.00 82.56 249 THR A CA 1
ATOM 1857 C C . THR A 1 249 ? 0.730 -12.211 76.294 1.00 82.56 249 THR A C 1
ATOM 1859 O O . THR A 1 249 ? 0.875 -11.874 77.469 1.00 82.56 249 THR A O 1
ATOM 1862 N N . ILE A 1 250 ? 1.151 -13.399 75.845 1.00 77.56 250 ILE A N 1
ATOM 1863 C CA . ILE A 1 250 ? 1.885 -14.352 76.690 1.00 77.56 250 ILE A CA 1
ATOM 1864 C C . ILE A 1 250 ? 3.378 -13.982 76.655 1.00 77.56 250 ILE A C 1
ATOM 1866 O O . ILE A 1 250 ? 3.989 -14.080 75.590 1.00 77.56 250 ILE A O 1
ATOM 1870 N N . PRO A 1 251 ? 3.993 -13.563 77.779 1.00 64.88 251 PRO A N 1
ATOM 1871 C CA . PRO A 1 251 ? 5.433 -13.345 77.828 1.00 64.88 251 PRO A CA 1
ATOM 1872 C C . PRO A 1 251 ? 6.146 -14.699 77.729 1.00 64.88 251 PRO A C 1
ATOM 1874 O O . PRO A 1 251 ? 5.771 -15.650 78.420 1.00 64.88 251 PRO A O 1
ATOM 1877 N N . ILE A 1 252 ? 7.133 -14.773 76.834 1.00 60.22 252 ILE A N 1
ATOM 1878 C CA . ILE A 1 252 ? 8.016 -15.934 76.648 1.00 60.22 252 ILE A CA 1
ATOM 1879 C C . ILE A 1 252 ? 8.994 -16.024 77.820 1.00 60.22 252 ILE A C 1
ATOM 1881 O O . ILE A 1 252 ? 9.539 -14.959 78.196 1.00 60.22 252 ILE A O 1
#

Radius of gyration: 37.19 Å; chains: 1; bounding box: 113×46×107 Å

Secondary structure (DSSP, 8-state):
-----------------------------EEEEEE-SS--EETTEE-TTGGGSBPTT-SSS--BHHHHT-S-EEEEEHHHHHH-HHHHTTPEE--EETTEEP---EEEEEEESGGGSS-TT-SS--TT---EEEEEHHHHHHHTTT-HHHHHHT--HHHHHHHHHHHHHHHHHHHHHHHHHHHIIIIIIIIIISSSSSGGGTS-HHHHHH--HHHHHHHHSPPHHHHHHHHHHHHHHHHHHHHHHHHHTS--

pLDDT: mean 82.13, std 15.63, range [33.62, 97.69]